Protein AF-A0A0A2X2H3-F1 (afdb_monomer_lite)

Structure (mmCIF, N/CA/C/O backbone):
data_AF-A0A0A2X2H3-F1
#
_entry.id   AF-A0A0A2X2H3-F1
#
loop_
_atom_site.group_PDB
_atom_site.id
_atom_site.type_symbol
_atom_site.label_atom_id
_atom_site.label_alt_id
_atom_site.label_comp_id
_atom_site.label_asym_id
_atom_site.label_entity_id
_atom_site.label_seq_id
_atom_site.pdbx_PDB_ins_code
_atom_site.Cartn_x
_atom_site.Cartn_y
_atom_site.Cartn_z
_atom_site.occupancy
_atom_site.B_iso_or_equiv
_atom_site.auth_seq_id
_atom_site.auth_comp_id
_atom_site.auth_asym_id
_atom_site.auth_atom_id
_atom_site.pdbx_PDB_model_num
ATOM 1 N N . MET A 1 1 ? 6.333 -12.193 -27.721 1.00 47.94 1 MET A N 1
ATOM 2 C CA . MET A 1 1 ? 5.288 -11.454 -26.976 1.00 47.94 1 MET A CA 1
ATOM 3 C C . MET A 1 1 ? 5.685 -9.987 -26.945 1.00 47.94 1 MET A C 1
ATOM 5 O O . MET A 1 1 ? 6.868 -9.720 -26.791 1.00 47.94 1 MET A O 1
ATOM 9 N N . SER A 1 2 ? 4.755 -9.058 -27.172 1.00 64.12 2 SER A N 1
ATOM 10 C CA . SER A 1 2 ? 5.047 -7.618 -27.161 1.00 64.12 2 SER A CA 1
ATOM 11 C C . SER A 1 2 ? 5.377 -7.135 -25.747 1.00 64.12 2 SER A C 1
ATOM 13 O O . SER A 1 2 ? 4.652 -7.460 -24.809 1.00 64.12 2 SER A O 1
ATOM 15 N N . GLU A 1 3 ? 6.429 -6.333 -25.596 1.00 86.38 3 GLU A N 1
ATOM 16 C 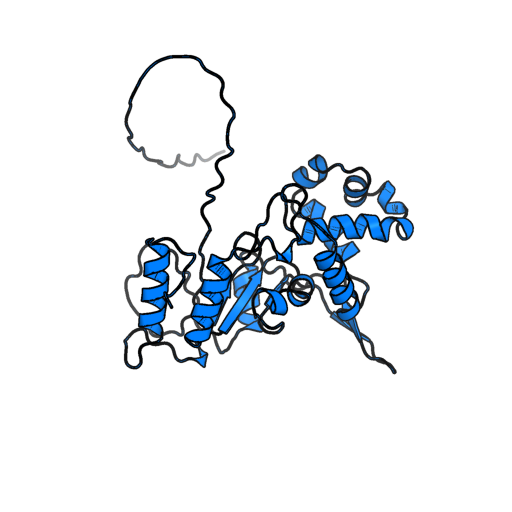CA . GLU A 1 3 ? 6.741 -5.648 -24.337 1.00 86.38 3 GLU A CA 1
ATOM 17 C C . GLU A 1 3 ? 5.593 -4.693 -23.964 1.00 86.38 3 GLU A C 1
ATOM 19 O O . GLU A 1 3 ? 5.178 -3.879 -24.799 1.00 86.38 3 GLU A O 1
ATOM 24 N N . LEU A 1 4 ? 5.103 -4.776 -22.719 1.00 94.25 4 LEU A N 1
ATOM 25 C CA . LEU A 1 4 ? 4.058 -3.900 -22.165 1.00 94.25 4 LEU A CA 1
ATOM 26 C C . LEU A 1 4 ? 2.739 -3.918 -22.981 1.00 94.25 4 LEU A C 1
ATOM 28 O O . LEU A 1 4 ? 2.384 -2.900 -23.583 1.00 94.25 4 LEU A O 1
ATOM 32 N N . PRO A 1 5 ? 2.025 -5.060 -23.056 1.00 95.88 5 PRO A N 1
ATOM 33 C CA . PRO A 1 5 ? 0.889 -5.250 -23.966 1.00 95.88 5 PRO A CA 1
ATOM 34 C C . PRO A 1 5 ? -0.343 -4.385 -23.656 1.00 95.88 5 PRO A C 1
ATOM 36 O O . PRO A 1 5 ? -1.045 -3.995 -24.585 1.00 95.88 5 PRO A O 1
ATOM 39 N N . SER A 1 6 ? -0.599 -4.043 -22.391 1.00 96.94 6 SER A N 1
ATOM 40 C CA . SER A 1 6 ? -1.727 -3.185 -21.995 1.00 96.94 6 SER A CA 1
ATOM 41 C C . SER A 1 6 ? -1.393 -1.691 -22.046 1.00 96.94 6 SER A C 1
ATOM 43 O O . SER A 1 6 ? -2.217 -0.852 -21.676 1.00 96.94 6 SER A O 1
ATOM 45 N N . TRP A 1 7 ? -0.187 -1.326 -22.489 1.00 96.56 7 TRP A N 1
ATOM 46 C CA . TRP A 1 7 ? 0.214 0.065 -22.655 1.00 96.56 7 TRP A CA 1
ATOM 47 C C . TRP A 1 7 ? -0.070 0.542 -24.076 1.00 96.56 7 TRP A C 1
ATOM 49 O O . TRP A 1 7 ? 0.460 -0.002 -25.045 1.00 96.56 7 TRP A O 1
ATOM 59 N N . SER A 1 8 ? -0.822 1.635 -24.204 1.00 95.00 8 SER A N 1
ATOM 60 C CA . SER A 1 8 ? -0.969 2.336 -25.482 1.00 95.00 8 SER A CA 1
ATOM 61 C C . SER A 1 8 ? 0.391 2.778 -26.028 1.00 95.00 8 SER A C 1
ATOM 63 O O . SER A 1 8 ? 1.302 3.116 -25.258 1.00 95.00 8 SER A O 1
ATOM 65 N N . ASP A 1 9 ? 0.509 2.868 -27.357 1.00 94.31 9 ASP A N 1
ATOM 66 C CA . ASP A 1 9 ? 1.695 3.429 -28.005 1.00 94.31 9 ASP A CA 1
ATOM 67 C C . ASP A 1 9 ? 1.822 4.935 -27.721 1.00 94.31 9 ASP A C 1
ATOM 69 O O . ASP A 1 9 ? 1.331 5.809 -28.434 1.00 94.31 9 ASP A O 1
ATOM 73 N N . SER A 1 10 ? 2.472 5.235 -26.605 1.00 95.06 10 SER A N 1
ATOM 74 C CA . SER A 1 10 ? 2.529 6.551 -25.987 1.00 95.06 10 SER A CA 1
ATOM 75 C C . SER A 1 10 ? 3.971 6.954 -25.710 1.00 95.06 10 SER A C 1
ATOM 77 O O . SER A 1 10 ? 4.877 6.120 -25.636 1.00 95.06 10 SER A O 1
ATOM 79 N N . ALA A 1 11 ? 4.187 8.254 -25.500 1.00 96.00 11 ALA A N 1
ATOM 80 C CA . ALA A 1 11 ? 5.495 8.769 -25.104 1.00 96.00 11 ALA A CA 1
ATOM 81 C C . ALA A 1 11 ? 6.011 8.108 -23.811 1.00 96.00 11 ALA A C 1
ATOM 83 O O . ALA A 1 11 ? 7.202 7.833 -23.709 1.00 96.00 11 ALA A O 1
ATOM 84 N N . ALA A 1 12 ? 5.119 7.796 -22.863 1.00 94.81 12 ALA A N 1
ATOM 85 C CA . ALA A 1 12 ? 5.471 7.111 -21.621 1.00 94.81 12 ALA A CA 1
ATOM 86 C C . ALA A 1 12 ? 5.976 5.682 -21.876 1.00 94.81 12 ALA A C 1
ATOM 88 O O . ALA A 1 12 ? 7.063 5.334 -21.420 1.00 94.81 12 ALA A O 1
ATOM 89 N N . ARG A 1 13 ? 5.236 4.883 -22.661 1.00 95.25 13 ARG A N 1
ATOM 90 C CA . ARG A 1 13 ? 5.643 3.512 -23.015 1.00 95.25 13 ARG A CA 1
ATOM 91 C C . ARG A 1 13 ? 7.014 3.498 -23.695 1.00 95.25 13 ARG A C 1
ATOM 93 O O . ARG A 1 13 ? 7.885 2.733 -23.295 1.00 95.25 13 ARG A O 1
ATOM 100 N N . ARG A 1 14 ? 7.226 4.374 -24.685 1.00 95.88 14 ARG A N 1
ATOM 101 C CA . ARG A 1 14 ? 8.513 4.482 -25.393 1.00 95.88 14 ARG A CA 1
ATOM 102 C C . ARG A 1 14 ? 9.647 4.893 -24.457 1.00 95.88 14 ARG A C 1
ATOM 104 O O . ARG A 1 14 ? 10.689 4.253 -24.467 1.00 95.88 14 ARG A O 1
ATOM 111 N N . ALA A 1 15 ? 9.420 5.884 -23.593 1.00 96.50 15 ALA A N 1
ATOM 112 C CA . ALA A 1 15 ? 10.417 6.322 -22.621 1.00 96.50 15 ALA A CA 1
ATOM 113 C C . ALA A 1 15 ? 10.824 5.207 -21.644 1.00 96.50 15 ALA A C 1
ATOM 115 O O . ALA A 1 15 ? 12.002 5.097 -21.320 1.00 96.50 15 ALA A O 1
ATOM 116 N N . ILE A 1 16 ? 9.877 4.372 -21.203 1.00 96.56 16 ILE A N 1
ATOM 117 C CA . ILE A 1 16 ? 10.152 3.214 -20.341 1.00 96.56 16 ILE A CA 1
ATOM 118 C C . ILE A 1 16 ? 11.045 2.202 -21.064 1.00 96.56 16 ILE A C 1
ATOM 120 O O . ILE A 1 16 ? 12.091 1.828 -20.535 1.00 96.56 16 ILE A O 1
ATOM 124 N N . VAL A 1 17 ? 10.654 1.779 -22.269 1.00 96.12 17 VAL A N 1
ATOM 125 C CA . VAL A 1 17 ? 11.408 0.786 -23.053 1.00 96.12 17 VAL A CA 1
ATOM 126 C C . VAL A 1 17 ? 12.805 1.311 -23.390 1.00 96.12 17 VAL A C 1
ATOM 128 O O . VAL A 1 17 ? 13.801 0.619 -23.188 1.00 96.12 17 VAL A O 1
ATOM 131 N N . ASP A 1 18 ? 12.904 2.570 -23.823 1.00 96.38 18 ASP A N 1
ATOM 132 C CA . ASP A 1 18 ? 14.184 3.217 -24.109 1.00 96.38 18 ASP A CA 1
ATOM 133 C C . ASP A 1 18 ? 15.072 3.315 -22.872 1.00 96.38 18 ASP A C 1
ATOM 135 O O . ASP A 1 18 ? 16.277 3.071 -22.956 1.00 96.38 18 ASP A O 1
ATOM 139 N N . PHE A 1 19 ? 14.489 3.671 -21.727 1.00 96.44 19 PHE A N 1
ATOM 140 C CA . PHE A 1 19 ? 15.205 3.751 -20.465 1.00 96.44 19 PHE A CA 1
ATOM 141 C C . PHE A 1 19 ? 15.795 2.394 -20.085 1.00 96.44 19 PHE A C 1
ATOM 143 O O . PHE A 1 19 ? 17.005 2.314 -19.881 1.00 96.44 19 PHE A O 1
ATOM 150 N N . VAL A 1 20 ? 14.967 1.345 -20.062 1.00 96.44 20 VAL A N 1
ATOM 151 C CA . VAL A 1 20 ? 15.399 -0.017 -19.728 1.00 96.44 20 VAL A CA 1
ATOM 152 C C . VAL A 1 20 ? 16.486 -0.479 -20.690 1.00 96.44 20 VAL A C 1
ATOM 154 O O . VAL A 1 20 ? 17.542 -0.905 -20.242 1.00 96.44 20 VAL A O 1
ATOM 157 N N . ARG A 1 21 ? 16.301 -0.303 -22.002 1.00 96.38 21 ARG A N 1
ATOM 158 C CA . ARG A 1 21 ? 17.323 -0.650 -22.998 1.00 96.38 21 ARG A CA 1
ATOM 159 C C . ARG A 1 21 ? 18.665 0.034 -22.717 1.00 96.38 21 ARG A C 1
ATOM 161 O O . ARG A 1 21 ? 19.703 -0.624 -22.741 1.00 96.38 21 ARG A O 1
ATOM 168 N N . ARG A 1 22 ? 18.678 1.349 -22.462 1.00 96.94 22 ARG A N 1
ATOM 169 C CA . ARG A 1 22 ? 19.928 2.101 -22.229 1.00 96.94 22 ARG A CA 1
ATOM 170 C C . ARG A 1 22 ? 20.659 1.661 -20.963 1.00 96.94 22 ARG A C 1
ATOM 172 O O . ARG A 1 22 ? 21.885 1.608 -20.969 1.00 96.94 22 ARG A O 1
ATOM 179 N N . THR A 1 23 ? 19.932 1.357 -19.894 1.00 96.94 23 THR A N 1
ATOM 180 C CA . THR A 1 23 ? 20.528 0.992 -18.601 1.00 96.94 23 THR A CA 1
ATOM 181 C C . THR A 1 23 ? 20.910 -0.477 -18.498 1.00 96.94 23 THR A C 1
ATOM 183 O O . THR A 1 23 ? 21.708 -0.837 -17.632 1.00 96.94 23 THR A O 1
ATOM 186 N N . THR A 1 24 ? 20.381 -1.336 -19.368 1.00 95.19 24 THR A N 1
ATOM 187 C CA . THR A 1 24 ? 20.691 -2.769 -19.358 1.00 95.19 24 THR A CA 1
ATOM 188 C C . THR A 1 24 ? 21.686 -3.191 -20.432 1.00 95.19 24 THR A C 1
ATOM 190 O O . THR A 1 24 ? 22.265 -4.265 -20.285 1.00 95.19 24 THR A O 1
ATOM 193 N N . THR A 1 25 ? 21.950 -2.356 -21.448 1.00 95.88 25 THR A N 1
ATOM 194 C CA . THR A 1 25 ? 22.935 -2.629 -22.513 1.00 95.88 25 THR A CA 1
ATOM 195 C C . THR A 1 25 ? 24.376 -2.539 -21.983 1.00 95.88 25 THR A C 1
ATOM 197 O O . THR A 1 25 ? 24.828 -1.433 -21.665 1.00 95.88 25 THR A O 1
ATOM 200 N N . PRO A 1 26 ? 25.128 -3.657 -21.892 1.00 94.56 26 PRO A N 1
ATOM 201 C CA . PRO A 1 26 ? 26.501 -3.651 -21.384 1.00 94.56 26 PRO A CA 1
ATOM 202 C C . PRO A 1 26 ? 27.431 -2.759 -22.212 1.00 94.56 26 PRO A C 1
ATOM 204 O O . PRO A 1 26 ? 27.310 -2.681 -23.431 1.00 94.56 26 PRO A O 1
ATOM 207 N N . GLY A 1 27 ? 28.369 -2.080 -21.545 1.00 92.50 27 GLY A N 1
ATOM 208 C CA . GLY A 1 27 ? 29.333 -1.182 -22.196 1.00 92.50 27 GLY A CA 1
ATOM 209 C C . GLY A 1 27 ? 28.766 0.176 -22.635 1.00 92.50 27 GLY A C 1
ATOM 210 O O . GLY A 1 27 ? 29.527 1.030 -23.083 1.00 92.50 27 GLY A O 1
ATOM 211 N N . GLY A 1 28 ? 27.456 0.406 -22.487 1.00 92.94 28 GLY A N 1
ATOM 212 C CA . GLY A 1 28 ? 26.830 1.698 -22.764 1.00 92.94 28 GLY A CA 1
ATOM 213 C C . GLY A 1 28 ? 27.110 2.753 -21.680 1.00 92.94 28 GLY A C 1
ATOM 214 O O . GLY A 1 28 ? 27.319 2.407 -20.516 1.00 92.94 28 GLY A O 1
ATOM 215 N N . PRO A 1 29 ? 27.043 4.056 -22.015 1.00 93.62 29 PRO A N 1
ATOM 216 C CA . PRO A 1 29 ? 27.322 5.150 -21.071 1.00 93.62 29 PRO A CA 1
ATOM 217 C C . PRO A 1 29 ? 26.295 5.272 -19.928 1.00 93.62 29 PRO A C 1
ATOM 219 O O . PRO A 1 29 ? 26.568 5.903 -18.906 1.00 93.62 29 PRO A O 1
ATOM 222 N N . ASP A 1 30 ? 25.111 4.681 -20.098 1.00 93.56 30 ASP A N 1
ATOM 223 C CA . ASP A 1 30 ? 24.038 4.654 -19.101 1.00 93.56 30 ASP A CA 1
ATOM 224 C C . ASP A 1 30 ? 23.886 3.294 -18.413 1.00 93.56 30 ASP A C 1
ATOM 226 O O . ASP A 1 30 ? 22.971 3.136 -17.605 1.00 93.56 30 ASP A O 1
ATOM 230 N N . PHE A 1 31 ? 24.757 2.323 -18.713 1.00 93.81 31 PHE A N 1
ATOM 231 C CA . PHE A 1 31 ? 24.677 0.984 -18.140 1.00 93.81 31 PHE A CA 1
ATOM 232 C C . PHE A 1 31 ? 24.682 1.032 -16.607 1.00 93.81 31 PHE A C 1
ATOM 234 O O . PHE A 1 31 ? 25.516 1.691 -15.986 1.00 93.81 31 PHE A O 1
ATOM 241 N N . VAL A 1 32 ? 23.755 0.292 -16.003 1.00 92.12 32 VAL A N 1
ATOM 242 C CA . VAL A 1 32 ? 23.638 0.104 -14.556 1.00 92.12 32 VAL A CA 1
ATOM 243 C C . VAL A 1 32 ? 23.864 -1.374 -14.268 1.00 92.12 32 VAL A C 1
ATOM 245 O O . VAL A 1 32 ? 23.230 -2.233 -14.890 1.00 92.12 32 VAL A O 1
ATOM 248 N N . ALA A 1 33 ? 24.761 -1.697 -13.335 1.00 92.56 33 ALA A N 1
ATOM 249 C CA . ALA A 1 33 ? 24.993 -3.084 -12.940 1.00 92.56 33 ALA A CA 1
ATOM 250 C C . ALA A 1 33 ? 23.713 -3.682 -12.324 1.00 92.56 33 ALA A C 1
ATOM 252 O O . ALA A 1 33 ? 23.006 -2.959 -11.625 1.00 92.56 33 ALA A O 1
ATOM 253 N N . PRO A 1 34 ? 23.398 -4.979 -12.524 1.00 92.06 34 PRO A N 1
ATOM 254 C CA . PRO A 1 34 ? 22.160 -5.581 -12.014 1.00 92.06 34 PRO A CA 1
ATOM 255 C C . PRO A 1 34 ? 21.874 -5.304 -10.530 1.00 92.06 34 PRO A C 1
ATOM 257 O O . PRO A 1 34 ? 20.756 -4.949 -10.180 1.00 92.06 34 PRO A O 1
ATOM 260 N N . ALA A 1 35 ? 22.898 -5.353 -9.670 1.00 90.00 35 ALA A N 1
ATOM 261 C CA . ALA A 1 35 ? 22.764 -5.080 -8.235 1.00 90.00 35 ALA A CA 1
ATOM 262 C C . ALA A 1 35 ? 22.331 -3.636 -7.894 1.00 90.00 35 ALA A C 1
ATOM 264 O O . ALA A 1 35 ? 21.877 -3.376 -6.785 1.00 90.00 35 ALA A O 1
ATOM 265 N N . GLU A 1 36 ? 22.469 -2.694 -8.830 1.00 89.50 36 GLU A N 1
ATOM 266 C CA . GLU A 1 36 ? 22.112 -1.280 -8.662 1.00 89.50 36 GLU A CA 1
ATOM 267 C C . GLU A 1 36 ? 20.782 -0.924 -9.352 1.00 89.50 36 GLU A C 1
ATOM 269 O O . GLU A 1 36 ? 20.309 0.209 -9.257 1.00 89.50 36 GLU A O 1
ATOM 274 N N . ARG A 1 37 ? 20.149 -1.875 -10.051 1.00 93.69 37 ARG A N 1
ATOM 275 C CA . ARG A 1 37 ? 18.892 -1.660 -10.780 1.00 93.69 37 ARG A CA 1
ATOM 276 C C . ARG A 1 37 ? 17.703 -1.720 -9.825 1.00 93.69 37 ARG A C 1
ATOM 278 O O . ARG A 1 37 ? 16.983 -2.708 -9.765 1.00 93.69 37 ARG A O 1
ATOM 285 N N . ILE A 1 38 ? 17.482 -0.652 -9.071 1.00 93.69 38 ILE A N 1
ATOM 286 C CA . ILE A 1 38 ? 16.341 -0.536 -8.154 1.00 93.69 38 ILE A CA 1
ATOM 287 C C . ILE A 1 38 ? 15.277 0.368 -8.781 1.00 93.69 38 ILE A C 1
ATOM 289 O O . ILE A 1 38 ? 15.558 1.517 -9.130 1.00 93.69 38 ILE A O 1
ATOM 293 N N . ALA A 1 39 ? 14.055 -0.151 -8.906 1.00 95.31 39 ALA A N 1
ATOM 294 C CA . ALA A 1 39 ? 12.871 0.599 -9.310 1.00 95.31 39 ALA A CA 1
ATOM 295 C C . ALA A 1 39 ? 11.877 0.655 -8.145 1.00 95.31 39 ALA A C 1
ATOM 297 O O . ALA A 1 39 ? 11.457 -0.385 -7.642 1.00 95.31 39 ALA A O 1
ATOM 298 N N . VAL A 1 40 ? 11.500 1.865 -7.730 1.00 95.44 40 VAL A N 1
ATOM 299 C CA . VAL A 1 40 ? 10.543 2.094 -6.636 1.00 95.44 40 VAL A CA 1
ATOM 300 C C . VAL A 1 40 ? 9.189 2.546 -7.180 1.00 95.44 40 VAL A C 1
ATOM 302 O O . VAL A 1 40 ? 9.133 3.361 -8.105 1.00 95.44 40 VAL A O 1
ATOM 305 N N . PHE A 1 41 ? 8.113 2.047 -6.577 1.00 97.50 41 PHE A N 1
ATOM 306 C CA . PHE A 1 41 ? 6.726 2.348 -6.920 1.00 97.50 41 PHE A CA 1
ATOM 307 C C . PHE A 1 41 ? 5.962 2.797 -5.680 1.00 97.50 41 PHE A C 1
ATOM 309 O O . PHE A 1 41 ? 6.069 2.176 -4.629 1.00 97.50 41 PHE A O 1
ATOM 316 N N . ASP A 1 42 ? 5.156 3.845 -5.810 1.00 97.56 42 ASP A N 1
ATOM 317 C CA . ASP A 1 42 ? 4.074 4.060 -4.847 1.00 97.56 42 ASP A CA 1
ATOM 318 C C . ASP A 1 42 ? 2.992 2.985 -5.021 1.00 97.56 42 ASP A C 1
ATOM 320 O O . ASP A 1 42 ? 2.954 2.345 -6.068 1.00 97.56 42 ASP A O 1
ATOM 324 N N . ASN A 1 43 ? 2.104 2.795 -4.044 1.00 97.25 43 ASN A N 1
ATOM 325 C CA . ASN A 1 43 ? 0.992 1.845 -4.155 1.00 97.25 43 ASN A CA 1
ATOM 326 C C . ASN A 1 43 ? -0.328 2.546 -4.512 1.00 97.25 43 ASN A C 1
ATOM 328 O O . ASN A 1 43 ? -0.848 2.370 -5.618 1.00 97.25 43 ASN A O 1
ATOM 332 N N . ASP A 1 44 ? -0.858 3.355 -3.599 1.00 95.06 44 ASP A N 1
ATOM 333 C CA . ASP A 1 44 ? -2.111 4.087 -3.784 1.00 95.06 44 ASP A CA 1
ATOM 334 C C . ASP A 1 44 ? -2.028 5.059 -4.972 1.00 95.06 44 ASP A C 1
ATOM 336 O O . ASP A 1 44 ? -1.021 5.738 -5.183 1.00 95.06 44 ASP A O 1
ATOM 340 N N . GLY A 1 45 ? -3.033 5.008 -5.852 1.00 94.81 45 GLY A N 1
ATOM 341 C CA . GLY A 1 45 ? -3.094 5.817 -7.074 1.00 94.81 45 GLY A CA 1
ATOM 342 C C . GLY A 1 45 ? -2.058 5.459 -8.151 1.00 94.81 45 GLY A C 1
ATOM 343 O O . GLY A 1 45 ? -2.096 6.030 -9.243 1.00 94.81 45 GLY A O 1
ATOM 344 N N . THR A 1 46 ? -1.156 4.506 -7.882 1.00 96.69 46 THR A N 1
ATOM 345 C CA . THR A 1 46 ? -0.034 4.141 -8.765 1.00 96.69 46 THR A CA 1
ATOM 346 C C . THR A 1 46 ? -0.053 2.679 -9.193 1.00 96.69 46 THR A C 1
ATOM 348 O O . THR A 1 46 ? 0.093 2.420 -10.381 1.00 96.69 46 THR A O 1
ATOM 351 N N . LEU A 1 47 ? -0.242 1.723 -8.280 1.00 97.44 47 LEU A N 1
ATOM 352 C CA . LEU A 1 47 ? -0.373 0.289 -8.590 1.00 97.44 47 LEU A CA 1
ATOM 353 C C . LEU A 1 47 ? -1.827 -0.187 -8.513 1.00 97.44 47 LEU A C 1
ATOM 355 O O . LEU A 1 47 ? -2.217 -1.096 -9.248 1.00 97.44 47 LEU A O 1
ATOM 359 N N . TRP A 1 48 ? -2.638 0.468 -7.683 1.00 97.12 48 TRP A N 1
ATOM 360 C CA . TRP A 1 48 ? -4.081 0.261 -7.602 1.00 97.12 48 TRP A CA 1
ATOM 361 C C . TRP A 1 48 ? -4.846 1.579 -7.464 1.00 97.12 48 TRP A C 1
ATOM 363 O O . TRP A 1 48 ? -4.259 2.651 -7.299 1.00 97.12 48 TRP A O 1
ATOM 373 N N . SER A 1 49 ? -6.173 1.508 -7.551 1.00 95.94 49 SER A N 1
ATOM 374 C CA . SER A 1 49 ? -7.035 2.662 -7.296 1.00 95.94 49 SER A CA 1
ATOM 375 C C . SER A 1 49 ? -6.977 3.103 -5.827 1.00 95.94 49 SER A C 1
ATOM 377 O O . SER A 1 49 ? -6.800 2.293 -4.931 1.00 95.94 49 SER A O 1
ATOM 379 N N . GLU A 1 50 ? -7.167 4.397 -5.595 1.00 90.81 50 GLU A N 1
ATOM 380 C CA . GLU A 1 50 ? -7.254 5.029 -4.267 1.00 90.81 50 GLU A CA 1
ATOM 381 C C . GLU A 1 50 ? -8.608 5.721 -4.042 1.00 90.81 50 GLU A C 1
ATOM 383 O O . GLU A 1 50 ? -8.786 6.498 -3.108 1.00 90.81 50 GLU A O 1
ATOM 388 N N . GLN A 1 51 ? -9.556 5.500 -4.953 1.00 92.19 51 GLN A N 1
ATOM 389 C CA . GLN A 1 51 ? -10.876 6.115 -4.913 1.00 92.19 51 GLN A CA 1
ATOM 390 C C . GLN A 1 51 ? -11.894 5.121 -4.347 1.00 92.19 51 GLN A C 1
ATOM 392 O O . GLN A 1 51 ? -11.749 3.928 -4.588 1.00 92.19 51 GLN A O 1
ATOM 397 N N . PRO A 1 52 ? -12.931 5.580 -3.622 1.00 87.56 52 PRO A N 1
ATOM 398 C CA . PRO A 1 52 ? -13.173 6.974 -3.224 1.00 87.56 52 PRO A CA 1
ATOM 399 C C . PRO A 1 52 ? -12.282 7.447 -2.058 1.00 87.56 52 PRO A C 1
ATOM 401 O O . PRO A 1 52 ? -12.331 8.613 -1.681 1.00 87.56 52 PRO A O 1
ATOM 404 N N . MET A 1 53 ? -11.516 6.535 -1.458 1.00 88.88 53 MET A N 1
ATOM 405 C CA . MET A 1 53 ? -10.599 6.765 -0.345 1.00 88.88 53 MET A CA 1
ATOM 406 C C . MET A 1 53 ? -9.530 5.665 -0.371 1.00 88.88 53 MET A C 1
ATOM 408 O O . MET A 1 53 ? -9.811 4.562 -0.852 1.00 88.88 53 MET A O 1
ATOM 412 N N . TYR A 1 54 ? -8.345 5.930 0.188 1.00 91.62 54 TYR A N 1
ATOM 413 C CA . TYR A 1 54 ? -7.305 4.917 0.376 1.00 91.62 54 TYR A CA 1
ATOM 414 C C . TYR A 1 54 ? -7.870 3.645 1.010 1.00 91.62 54 TYR A C 1
ATOM 416 O O . TYR A 1 54 ? -8.559 3.690 2.034 1.00 91.62 54 TYR A O 1
ATOM 424 N N . PHE A 1 55 ? -7.573 2.491 0.415 1.00 95.31 55 PHE A N 1
ATOM 425 C CA . PHE A 1 55 ? -8.196 1.234 0.831 1.00 95.31 55 PHE A CA 1
ATOM 426 C C . PHE A 1 55 ? -7.794 0.816 2.245 1.00 95.31 55 PHE A C 1
ATOM 428 O O . PHE A 1 55 ? -8.609 0.229 2.950 1.00 95.31 55 PHE A O 1
ATOM 435 N N . GLN A 1 56 ? -6.599 1.194 2.712 1.00 95.31 56 GLN A N 1
ATOM 436 C CA . GLN A 1 56 ? -6.219 0.990 4.111 1.00 95.31 56 GLN A CA 1
ATOM 437 C C . GLN A 1 56 ? -7.096 1.798 5.080 1.00 95.31 56 GLN A C 1
ATOM 439 O O . GLN A 1 56 ? -7.395 1.327 6.176 1.00 95.31 56 GLN A O 1
ATOM 444 N N . PHE A 1 57 ? -7.549 2.995 4.702 1.00 93.19 57 PHE A N 1
ATOM 445 C CA . PHE A 1 57 ? -8.495 3.731 5.536 1.00 93.19 57 PHE A CA 1
ATOM 446 C C . PHE A 1 57 ? -9.849 3.036 5.559 1.00 93.19 57 PHE A C 1
ATOM 448 O O . PHE A 1 57 ? -10.393 2.862 6.640 1.00 93.19 57 PHE A O 1
ATOM 455 N N . LEU A 1 58 ? -10.348 2.540 4.423 1.00 94.56 58 LEU A N 1
ATOM 456 C CA . LEU A 1 58 ? -11.574 1.730 4.400 1.00 94.56 58 LEU A CA 1
ATOM 457 C C . LEU A 1 58 ? -11.448 0.481 5.290 1.00 94.56 58 LEU A C 1
ATOM 459 O O . LEU A 1 58 ? -12.354 0.206 6.074 1.00 94.56 58 LEU A O 1
ATOM 463 N N . PHE A 1 59 ? -10.300 -0.202 5.247 1.00 96.88 59 PHE A N 1
ATOM 464 C CA . PHE A 1 59 ? -9.963 -1.273 6.187 1.00 96.88 59 PHE A CA 1
ATOM 465 C C . PHE A 1 59 ? -10.049 -0.796 7.640 1.00 96.88 59 PHE A C 1
ATOM 467 O O . PHE A 1 59 ? -10.719 -1.424 8.454 1.00 96.88 59 PHE A O 1
ATOM 474 N N . ALA A 1 60 ? -9.433 0.340 7.970 1.00 96.25 60 ALA A N 1
ATOM 475 C CA . ALA A 1 60 ? -9.466 0.893 9.318 1.00 96.25 60 ALA A CA 1
ATOM 476 C C . ALA A 1 60 ? -10.901 1.222 9.777 1.00 96.25 60 ALA A C 1
ATOM 478 O O . ALA A 1 60 ? -11.250 0.953 10.924 1.00 96.25 60 ALA A O 1
ATOM 479 N N . LEU A 1 61 ? -11.763 1.730 8.888 1.00 95.81 61 LEU A N 1
ATOM 480 C CA . LEU A 1 61 ? -13.176 1.975 9.196 1.00 95.81 61 LEU A CA 1
ATOM 481 C C . LEU A 1 61 ? -13.925 0.673 9.520 1.00 95.81 61 LEU A C 1
ATOM 483 O O . LEU A 1 61 ? -14.684 0.619 10.488 1.00 95.81 61 LEU A O 1
ATOM 487 N N . ASP A 1 62 ? -13.695 -0.391 8.750 1.00 96.81 62 ASP A N 1
ATOM 488 C CA . ASP A 1 62 ? -14.284 -1.704 9.030 1.00 96.81 62 ASP A CA 1
ATOM 489 C C . ASP A 1 62 ? -13.744 -2.299 10.338 1.00 96.81 62 ASP A C 1
ATOM 491 O O . ASP A 1 62 ? -14.498 -2.902 11.105 1.00 96.81 62 ASP A O 1
ATOM 495 N N . ARG A 1 63 ? -12.466 -2.060 10.656 1.00 97.44 63 ARG A N 1
ATOM 496 C CA . ARG A 1 63 ? -11.879 -2.433 11.950 1.00 97.44 63 ARG A CA 1
ATOM 497 C C . ARG A 1 63 ? -12.521 -1.693 13.116 1.00 97.44 63 ARG A C 1
ATOM 499 O O . ARG A 1 63 ? -12.773 -2.333 14.133 1.00 97.44 63 ARG A O 1
ATOM 506 N N . VAL A 1 64 ? -12.839 -0.402 12.978 1.00 97.56 64 VAL A N 1
ATOM 507 C CA . VAL A 1 64 ? -13.575 0.339 14.019 1.00 97.56 64 VAL A CA 1
ATOM 508 C C . VAL A 1 64 ? -14.910 -0.341 14.313 1.00 97.56 64 VAL A C 1
ATOM 510 O O . VAL A 1 64 ? -15.228 -0.589 15.471 1.00 97.56 64 VAL A O 1
ATOM 513 N N . ARG A 1 65 ? -15.664 -0.717 13.274 1.00 97.06 65 ARG A N 1
ATOM 514 C CA . ARG A 1 65 ? -16.949 -1.417 13.435 1.00 97.06 65 ARG A CA 1
ATOM 515 C C . ARG A 1 65 ? -16.782 -2.777 14.110 1.00 97.06 65 ARG A C 1
ATOM 517 O O . ARG A 1 65 ? -17.544 -3.100 15.013 1.00 97.06 65 ARG A O 1
ATOM 524 N N . ALA A 1 66 ? -15.775 -3.550 13.703 1.00 96.44 66 ALA A N 1
ATOM 525 C CA . ALA A 1 66 ? -15.501 -4.869 14.271 1.00 96.44 66 ALA A CA 1
ATOM 526 C C . ALA A 1 66 ? -15.070 -4.811 15.748 1.00 96.44 66 ALA A C 1
ATOM 528 O O . ALA A 1 66 ? -15.374 -5.719 16.515 1.00 96.44 66 ALA A O 1
ATOM 529 N N . LEU A 1 67 ? -14.367 -3.749 16.147 1.00 96.06 67 LEU A N 1
ATOM 530 C CA . LEU A 1 67 ? -13.840 -3.569 17.501 1.00 96.06 67 LEU A CA 1
ATOM 531 C C . LEU A 1 67 ? -14.770 -2.759 18.421 1.00 96.06 67 LEU A C 1
ATOM 533 O O . LEU A 1 67 ? -14.511 -2.689 19.621 1.00 96.06 67 LEU A O 1
ATOM 537 N N . ALA A 1 68 ? -15.861 -2.190 17.901 1.00 96.38 68 ALA A N 1
ATOM 538 C CA . ALA A 1 68 ? -16.764 -1.317 18.654 1.00 96.38 68 ALA A CA 1
ATOM 539 C C . ALA A 1 68 ? -17.340 -1.975 19.920 1.00 96.38 68 ALA A C 1
ATOM 541 O O . ALA A 1 68 ? -17.471 -1.319 20.948 1.00 96.38 68 ALA A O 1
ATOM 542 N N . GLY A 1 69 ? -17.631 -3.281 19.879 1.00 96.31 69 GLY A N 1
ATOM 543 C CA . GLY A 1 69 ? -18.145 -4.013 21.045 1.00 96.31 69 GLY A CA 1
ATOM 544 C C . GLY A 1 69 ? -17.156 -4.085 22.215 1.00 96.31 69 GLY A C 1
ATOM 545 O O . GLY A 1 69 ? -17.579 -4.141 23.364 1.00 96.31 69 GLY A O 1
ATOM 546 N N . ALA A 1 70 ? -15.851 -4.041 21.930 1.00 95.75 70 ALA A N 1
ATOM 547 C CA . ALA A 1 70 ? -14.794 -4.019 22.940 1.00 95.75 70 ALA A CA 1
ATOM 548 C C . ALA A 1 70 ? -14.393 -2.592 23.367 1.00 95.75 70 ALA A C 1
ATOM 550 O O . ALA A 1 70 ? -13.635 -2.445 24.319 1.00 95.75 70 ALA A O 1
ATOM 551 N N . ASN A 1 71 ? -14.891 -1.561 22.675 1.00 96.38 71 ASN A N 1
ATOM 552 C CA . ASN A 1 71 ? -14.533 -0.153 22.879 1.00 96.38 71 ASN A CA 1
ATOM 553 C C . ASN A 1 71 ? -15.814 0.708 22.923 1.00 96.38 71 ASN A C 1
ATOM 555 O O . ASN A 1 71 ? -16.086 1.476 21.993 1.00 96.38 71 ASN A O 1
ATOM 559 N N . PRO A 1 72 ? -16.668 0.547 23.953 1.00 96.44 72 PRO A N 1
ATOM 560 C CA . PRO A 1 72 ? -17.975 1.205 24.012 1.00 96.44 72 PRO A CA 1
ATOM 561 C C . PRO A 1 72 ? -17.889 2.740 24.006 1.00 96.44 72 PRO A C 1
ATOM 563 O O . PRO A 1 72 ? -18.816 3.410 23.548 1.00 96.44 72 PRO A O 1
ATOM 566 N N . GLU A 1 73 ? -16.777 3.317 24.462 1.00 97.12 73 GLU A N 1
ATOM 567 C CA . GLU A 1 73 ? -16.520 4.757 24.439 1.00 97.12 73 GLU A CA 1
ATOM 568 C C . GLU A 1 73 ? -16.462 5.336 23.014 1.00 97.12 73 GLU A C 1
ATOM 570 O O . GLU A 1 73 ? -16.777 6.508 22.800 1.00 97.12 73 GLU A O 1
ATOM 575 N N . TRP A 1 74 ? -16.168 4.518 21.998 1.00 97.50 74 TRP A N 1
ATOM 576 C CA . TRP A 1 74 ? -16.140 4.957 20.599 1.00 97.50 74 TRP A CA 1
ATOM 577 C C . TRP A 1 74 ? -17.497 5.433 20.077 1.00 97.50 74 TRP A C 1
ATOM 579 O O . TRP A 1 74 ? -17.543 6.199 19.115 1.00 97.50 74 TRP A O 1
ATOM 589 N N . ALA A 1 75 ? -18.602 5.050 20.724 1.00 96.94 75 ALA A N 1
ATOM 590 C CA . ALA A 1 75 ? -19.938 5.532 20.379 1.00 96.94 75 ALA A CA 1
ATOM 591 C C . ALA A 1 75 ? -20.110 7.049 20.602 1.00 96.94 75 ALA A C 1
ATOM 593 O O . ALA A 1 75 ? -20.969 7.680 19.974 1.00 96.94 75 ALA A O 1
ATOM 594 N N . THR A 1 76 ? -19.301 7.646 21.483 1.00 97.12 76 THR A N 1
ATOM 595 C CA . THR A 1 76 ? -19.351 9.076 21.826 1.00 97.12 76 THR A CA 1
ATOM 596 C C . THR A 1 76 ? -18.059 9.821 21.491 1.00 97.12 76 THR A C 1
ATOM 598 O O . THR A 1 76 ? -18.083 11.045 21.365 1.00 97.12 76 THR A O 1
ATOM 601 N N . THR A 1 77 ? -16.944 9.117 21.280 1.00 96.69 77 THR A N 1
ATOM 602 C CA . THR A 1 77 ? -15.646 9.721 20.956 1.00 96.69 77 THR A CA 1
ATOM 603 C C . THR A 1 77 ? -15.411 9.854 19.448 1.00 96.69 77 THR A C 1
ATOM 605 O O . THR A 1 77 ? -15.273 8.877 18.715 1.00 96.69 77 THR A O 1
ATOM 608 N N . THR A 1 78 ? -15.275 11.090 18.974 1.00 95.19 78 THR A N 1
ATOM 609 C CA . THR A 1 78 ? -14.760 11.409 17.633 1.00 95.19 78 THR A CA 1
ATOM 610 C C . THR A 1 78 ? -13.252 11.125 17.554 1.00 95.19 78 THR A C 1
ATOM 612 O O . THR A 1 78 ? -12.539 11.474 18.494 1.00 95.19 78 THR A O 1
ATOM 615 N N . PRO A 1 79 ? -12.723 10.557 16.451 1.00 94.75 79 PRO A N 1
ATOM 616 C CA . PRO A 1 79 ? -13.374 10.306 15.154 1.00 94.75 79 PRO A CA 1
ATOM 617 C C . PRO A 1 79 ? -14.106 8.961 15.021 1.00 94.75 79 PRO A C 1
ATOM 619 O O . PRO A 1 79 ? -14.789 8.753 14.021 1.00 94.75 79 PRO A O 1
ATOM 622 N N . PHE A 1 80 ? -14.023 8.064 16.007 1.00 97.06 80 PHE A N 1
ATOM 623 C CA . PHE A 1 80 ? -14.655 6.738 15.949 1.00 97.06 80 PHE A CA 1
ATOM 624 C C . PHE A 1 80 ? -16.174 6.816 15.802 1.00 97.06 80 PHE A C 1
ATOM 626 O O . PHE A 1 80 ? -16.749 6.113 14.971 1.00 97.06 80 PHE A O 1
ATOM 633 N N . LYS A 1 81 ? -16.804 7.751 16.522 1.00 97.00 81 LYS A N 1
ATOM 634 C CA . LYS A 1 81 ? -18.237 8.030 16.421 1.00 97.00 81 LYS A CA 1
ATOM 635 C C . LYS A 1 81 ? -18.687 8.256 14.977 1.00 97.00 81 LYS A C 1
ATOM 637 O O . LYS A 1 81 ? -19.679 7.675 14.554 1.00 97.00 81 LYS A O 1
ATOM 642 N N . TRP A 1 82 ? -17.944 9.045 14.198 1.00 96.06 82 TRP A N 1
ATOM 643 C CA . TRP A 1 82 ? -18.290 9.310 12.798 1.00 96.06 82 TRP A CA 1
ATOM 644 C C . TRP A 1 82 ? -18.282 8.040 11.947 1.00 96.06 82 TRP A C 1
ATOM 646 O O . TRP A 1 82 ? -19.102 7.897 11.046 1.00 96.06 82 TRP A O 1
ATOM 656 N N . VAL A 1 83 ? -17.395 7.089 12.246 1.00 96.19 83 VAL A N 1
ATOM 657 C CA . VAL A 1 83 ? -17.356 5.796 11.551 1.00 96.19 83 VAL A CA 1
ATOM 658 C C . VAL A 1 83 ? -18.590 4.953 11.866 1.00 96.19 83 VAL A C 1
ATOM 660 O O . VAL A 1 83 ? -19.162 4.341 10.959 1.00 96.19 83 VAL A O 1
ATOM 663 N N . LEU A 1 84 ? -18.982 4.923 13.144 1.00 96.94 84 LEU A N 1
ATOM 664 C CA . LEU A 1 84 ? -20.116 4.144 13.642 1.00 96.94 84 LEU A CA 1
ATOM 665 C C . LEU A 1 84 ? -21.458 4.725 13.179 1.00 96.94 84 LEU A C 1
ATOM 667 O O . LEU A 1 84 ? -22.344 3.965 12.800 1.00 96.94 84 LEU A O 1
ATOM 671 N N . ASP A 1 85 ? -21.567 6.052 13.116 1.00 96.62 85 ASP A N 1
ATOM 672 C CA . ASP A 1 85 ? -22.749 6.758 12.605 1.00 96.62 85 ASP A CA 1
ATOM 673 C C . ASP A 1 85 ? -22.815 6.783 11.063 1.00 96.62 85 ASP A C 1
ATOM 675 O O . ASP A 1 85 ? -23.834 7.161 10.486 1.00 96.62 85 ASP A O 1
ATOM 679 N N . GLY A 1 86 ? -21.730 6.412 10.372 1.00 93.69 86 GLY A N 1
ATOM 680 C CA . GLY A 1 86 ? -21.636 6.491 8.912 1.00 93.69 86 GLY A CA 1
ATOM 681 C C . GLY A 1 86 ? -21.459 7.913 8.361 1.00 93.69 86 GLY A C 1
ATOM 682 O O . GLY A 1 86 ? -21.734 8.149 7.182 1.00 93.69 86 GLY A O 1
ATOM 683 N N . ASP A 1 87 ? -20.975 8.860 9.170 1.00 93.25 87 ASP A N 1
ATOM 684 C CA . ASP A 1 87 ? -20.721 10.250 8.775 1.00 93.25 87 ASP A CA 1
ATOM 685 C C . ASP A 1 87 ? -19.416 10.386 7.967 1.00 93.25 87 ASP A C 1
ATOM 687 O O . ASP A 1 87 ? -18.391 10.925 8.398 1.00 93.25 87 ASP A O 1
ATOM 691 N N . MET A 1 88 ? -19.467 9.888 6.731 1.00 88.19 88 MET A N 1
ATOM 692 C CA . MET A 1 88 ? -18.354 9.969 5.783 1.00 88.19 88 MET A CA 1
ATOM 693 C C . MET A 1 88 ? -18.010 11.412 5.398 1.00 88.19 88 MET A C 1
ATOM 695 O O . MET A 1 88 ? -16.887 11.676 4.967 1.00 88.19 88 MET A O 1
ATOM 699 N N . LYS A 1 89 ? -18.948 12.355 5.556 1.00 89.69 89 LYS A N 1
ATOM 700 C CA . LYS A 1 89 ? -18.715 13.770 5.261 1.00 89.69 89 LYS A CA 1
ATOM 701 C C . LYS A 1 89 ? -17.827 14.400 6.331 1.00 89.69 89 LYS A C 1
ATOM 703 O O . LYS A 1 89 ? -16.884 15.103 5.973 1.00 89.69 89 LYS A O 1
ATOM 708 N N . ALA A 1 90 ? -18.083 14.124 7.610 1.00 90.62 90 ALA A N 1
ATOM 709 C CA . ALA A 1 90 ? -17.222 14.567 8.704 1.00 90.62 90 ALA A CA 1
ATOM 710 C C . ALA A 1 90 ? -15.826 13.937 8.615 1.00 90.62 90 ALA A C 1
ATOM 712 O O . ALA A 1 90 ? -14.828 14.651 8.720 1.00 90.62 90 ALA A O 1
ATOM 713 N N . LEU A 1 91 ? -15.743 12.633 8.316 1.00 88.19 91 LEU A N 1
ATOM 714 C CA . LEU A 1 91 ? -14.461 11.955 8.091 1.00 88.19 91 LEU A CA 1
ATOM 715 C C . LEU A 1 91 ? -13.675 12.602 6.945 1.00 88.19 91 LEU A C 1
ATOM 717 O O . LEU A 1 91 ? -12.513 12.959 7.129 1.00 88.19 91 LEU A O 1
ATOM 721 N N . ALA A 1 92 ? -14.312 12.835 5.793 1.00 86.25 92 ALA A N 1
ATOM 722 C CA . ALA A 1 92 ? -13.665 13.494 4.660 1.00 86.25 92 ALA A CA 1
ATOM 723 C C . ALA A 1 92 ? -13.207 14.925 4.995 1.00 86.25 92 ALA A C 1
ATOM 725 O O . ALA A 1 92 ? -12.101 15.317 4.627 1.00 86.25 92 ALA A O 1
ATOM 726 N N . ALA A 1 93 ? -14.019 15.692 5.729 1.00 88.56 93 ALA A N 1
ATOM 727 C CA . ALA A 1 93 ? -13.680 17.053 6.145 1.00 88.56 93 ALA A CA 1
ATOM 728 C C . ALA A 1 93 ? -12.525 17.103 7.163 1.00 88.56 93 ALA A C 1
ATOM 730 O O . ALA A 1 93 ? -11.782 18.082 7.197 1.00 88.56 93 ALA A O 1
ATOM 731 N N . SER A 1 94 ? -12.358 16.057 7.978 1.00 85.44 94 SER A N 1
ATOM 732 C CA . SER A 1 94 ? -11.278 15.963 8.969 1.00 85.44 94 SER A CA 1
ATOM 733 C C . SER A 1 94 ? -9.898 15.688 8.358 1.00 85.44 94 SER A C 1
ATOM 735 O O . SER A 1 94 ? -8.872 15.951 8.994 1.00 85.44 94 SER A O 1
ATOM 737 N N . GLY A 1 95 ? -9.872 15.185 7.119 1.00 82.44 95 GLY A N 1
ATOM 738 C CA . GLY A 1 95 ? -8.657 14.816 6.405 1.00 82.44 95 GLY A CA 1
ATOM 739 C C . GLY A 1 95 ? -7.807 13.794 7.164 1.00 82.44 95 GLY A C 1
ATOM 740 O O . GLY A 1 95 ? -8.285 13.040 8.009 1.00 82.44 95 GLY A O 1
ATOM 741 N N . GLU A 1 96 ? -6.507 13.793 6.880 1.00 76.56 96 GLU A N 1
ATOM 742 C CA . GLU A 1 96 ? -5.548 12.857 7.476 1.00 76.56 96 GLU A CA 1
ATOM 743 C C . GLU A 1 96 ? -5.539 12.913 9.014 1.00 76.56 96 GLU A C 1
ATOM 745 O O . GLU A 1 96 ? -5.506 11.878 9.677 1.00 76.56 96 GLU A O 1
ATOM 750 N N . LYS A 1 97 ? -5.677 14.108 9.606 1.00 77.94 97 LYS A N 1
ATOM 751 C CA . LYS A 1 97 ? -5.670 14.288 11.067 1.00 77.94 97 LYS A CA 1
ATOM 752 C C . LYS A 1 97 ? -6.786 13.522 11.776 1.00 77.94 97 LYS A C 1
ATOM 754 O O . LYS A 1 97 ? -6.556 13.029 12.875 1.00 77.94 97 LYS A O 1
ATOM 759 N N . GLY A 1 98 ? -7.973 13.426 11.178 1.00 82.25 98 GLY A N 1
ATOM 760 C CA . GLY A 1 98 ? -9.073 12.647 11.753 1.00 82.25 98 GLY A CA 1
ATOM 761 C C . GLY A 1 98 ? -8.968 11.146 11.483 1.00 82.25 98 GLY A C 1
ATOM 762 O O . GLY A 1 98 ? -9.591 10.358 12.185 1.00 82.25 98 GLY A O 1
ATOM 763 N N . LEU A 1 99 ? -8.153 10.728 10.515 1.00 84.31 99 LEU A N 1
ATOM 764 C CA . LEU A 1 99 ? -7.960 9.317 10.173 1.00 84.31 99 LEU A CA 1
ATOM 765 C C . LEU A 1 99 ? -6.801 8.684 10.954 1.00 84.31 99 LEU A C 1
ATOM 767 O O . LEU A 1 99 ? -6.847 7.494 11.261 1.00 84.31 99 LEU A O 1
ATOM 771 N N . MET A 1 100 ? -5.802 9.473 11.357 1.00 83.88 100 MET A N 1
ATOM 772 C CA . MET A 1 100 ? -4.650 8.978 12.119 1.00 83.88 100 MET A CA 1
ATOM 773 C C . MET A 1 100 ? -5.021 8.291 13.448 1.00 83.88 100 MET A C 1
ATOM 775 O O . MET A 1 100 ? -4.523 7.188 13.679 1.00 83.88 100 MET A O 1
ATOM 779 N N . PRO A 1 101 ? -5.915 8.839 14.301 1.00 89.06 101 PRO A N 1
ATOM 780 C CA . PRO A 1 101 ? -6.349 8.145 15.517 1.00 89.06 101 PRO A CA 1
ATOM 781 C C . PRO A 1 101 ? -7.049 6.812 15.228 1.00 89.06 101 PRO A C 1
ATOM 783 O O . PRO A 1 101 ? -6.849 5.846 15.961 1.00 89.06 101 PRO A O 1
ATOM 786 N N . ILE A 1 102 ? -7.823 6.737 14.136 1.00 92.56 102 ILE A N 1
ATOM 787 C CA . ILE A 1 102 ? -8.492 5.502 13.706 1.00 92.56 102 ILE A CA 1
ATOM 788 C C . ILE A 1 102 ? -7.454 4.446 13.338 1.00 92.56 102 ILE A C 1
ATOM 790 O O . ILE A 1 102 ? -7.538 3.314 13.810 1.00 92.56 102 ILE A O 1
ATOM 794 N N . VAL A 1 103 ? -6.455 4.806 12.528 1.00 89.81 103 VAL A N 1
ATOM 795 C CA . VAL A 1 103 ? -5.381 3.880 12.146 1.00 89.81 103 VAL A CA 1
ATOM 796 C C . VAL A 1 103 ? -4.608 3.422 13.379 1.00 89.81 103 VAL A C 1
ATOM 798 O O . VAL A 1 103 ? -4.458 2.219 13.575 1.00 89.81 103 VAL A O 1
ATOM 801 N N . ALA A 1 104 ? -4.189 4.344 14.249 1.00 86.75 104 ALA A N 1
ATOM 802 C CA . ALA A 1 104 ? -3.438 4.012 15.458 1.00 86.75 104 ALA A CA 1
ATOM 803 C C . ALA A 1 104 ? -4.191 3.014 16.357 1.00 86.75 104 ALA A C 1
ATOM 805 O O . ALA A 1 104 ? -3.629 1.988 16.739 1.00 86.75 104 ALA A O 1
ATOM 806 N N . ALA A 1 105 ? -5.474 3.264 16.628 1.00 91.38 105 ALA A N 1
ATOM 807 C CA . ALA A 1 105 ? -6.286 2.413 17.497 1.00 91.38 105 ALA A CA 1
ATOM 808 C C . ALA A 1 105 ? -6.626 1.045 16.880 1.00 91.38 105 ALA A C 1
ATOM 810 O O . ALA A 1 105 ? -6.815 0.071 17.600 1.00 91.38 105 ALA A O 1
ATOM 811 N N . THR A 1 106 ? -6.708 0.948 15.551 1.00 92.88 106 THR A N 1
ATOM 812 C CA . THR A 1 106 ? -7.121 -0.294 14.872 1.00 92.88 106 THR A CA 1
ATOM 813 C C . THR A 1 106 ? -5.959 -1.178 14.417 1.00 92.88 106 THR A C 1
ATOM 815 O O . THR A 1 106 ? -6.192 -2.327 14.038 1.00 92.88 106 THR A O 1
ATOM 818 N N . HIS A 1 107 ? -4.725 -0.658 14.420 1.00 90.88 107 HIS A N 1
ATOM 819 C CA . HIS A 1 107 ? -3.546 -1.330 13.858 1.00 90.88 107 HIS A CA 1
ATOM 820 C C . HIS A 1 107 ? -2.483 -1.735 14.892 1.00 90.88 107 HIS A C 1
ATOM 822 O O . HIS A 1 107 ? -1.521 -2.408 14.503 1.00 90.88 107 HIS A O 1
ATOM 828 N N . ALA A 1 108 ? -2.621 -1.322 16.153 1.00 88.94 108 ALA A N 1
ATOM 829 C CA . ALA A 1 108 ? -1.668 -1.574 17.237 1.00 88.94 108 ALA A CA 1
ATOM 830 C C . ALA A 1 108 ? -2.238 -2.526 18.306 1.00 88.94 108 ALA A C 1
ATOM 832 O O . ALA A 1 108 ? -3.418 -2.868 18.275 1.00 88.94 108 ALA A O 1
ATOM 833 N N . GLY A 1 109 ? -1.392 -2.956 19.247 1.00 90.62 109 GLY A N 1
ATOM 834 C CA . GLY A 1 109 ? -1.789 -3.803 20.380 1.00 90.62 109 GLY A CA 1
ATOM 835 C C . GLY A 1 109 ? -1.949 -5.287 20.039 1.00 90.62 109 GLY A C 1
ATOM 836 O O . GLY A 1 109 ? -2.551 -6.030 20.805 1.00 90.62 109 GLY A O 1
ATOM 837 N N . MET A 1 110 ? -1.434 -5.720 18.888 1.00 93.81 110 MET A N 1
ATOM 838 C CA . MET A 1 110 ? -1.469 -7.111 18.429 1.00 93.81 110 MET A CA 1
ATOM 839 C C . MET A 1 110 ? -0.153 -7.485 17.747 1.00 93.81 110 MET A C 1
ATOM 841 O O . MET A 1 110 ? 0.637 -6.605 17.386 1.00 93.81 110 MET A O 1
ATOM 845 N N . THR A 1 111 ? 0.076 -8.783 17.549 1.00 95.56 111 THR A N 1
ATOM 846 C CA . THR A 1 111 ? 1.265 -9.257 16.834 1.00 95.56 111 THR A CA 1
ATOM 847 C C . THR A 1 111 ? 1.219 -8.862 15.358 1.00 95.56 111 THR A C 1
ATOM 849 O O . THR A 1 111 ? 0.145 -8.658 14.779 1.00 95.56 111 THR A O 1
ATOM 852 N N . THR A 1 112 ? 2.386 -8.756 14.721 1.00 94.88 112 THR A N 1
ATOM 853 C CA . THR A 1 112 ? 2.482 -8.538 13.268 1.00 94.88 112 THR A CA 1
ATOM 854 C C . THR A 1 112 ? 1.770 -9.636 12.483 1.00 94.88 112 THR A C 1
ATOM 856 O O . THR A 1 112 ? 1.088 -9.334 11.505 1.00 94.88 112 THR A O 1
ATOM 859 N N . ASP A 1 113 ? 1.850 -10.879 12.958 1.00 94.88 113 ASP A N 1
ATOM 860 C CA . ASP A 1 113 ? 1.231 -12.037 12.311 1.00 94.88 113 ASP A CA 1
ATOM 861 C C . ASP A 1 113 ? -0.295 -11.981 12.404 1.00 94.88 113 ASP A C 1
ATOM 863 O O . ASP A 1 113 ? -0.977 -12.091 11.385 1.00 94.88 113 ASP A O 1
ATOM 867 N N . ALA A 1 114 ? -0.838 -11.702 13.597 1.00 96.44 114 ALA A N 1
ATOM 868 C CA . ALA A 1 114 ? -2.277 -11.534 13.788 1.00 96.44 114 ALA A CA 1
ATOM 869 C C . ALA A 1 114 ? -2.820 -10.371 12.948 1.00 96.44 114 ALA A C 1
ATOM 871 O O . ALA A 1 114 ? -3.867 -10.491 12.313 1.00 96.44 114 ALA A O 1
ATOM 872 N N . PHE A 1 115 ? -2.087 -9.253 12.891 1.00 96.88 115 PHE A N 1
ATOM 873 C CA . PHE A 1 115 ? -2.453 -8.136 12.025 1.00 96.88 115 PHE A CA 1
ATOM 874 C C . PHE A 1 115 ? -2.453 -8.542 10.544 1.00 96.88 115 PHE A C 1
ATOM 876 O O . PHE A 1 115 ? -3.378 -8.188 9.813 1.00 96.88 115 PHE A O 1
ATOM 883 N N . GLY A 1 116 ? -1.446 -9.301 10.105 1.00 97.12 116 GLY A N 1
ATOM 884 C CA . GLY A 1 116 ? -1.355 -9.818 8.743 1.00 97.12 116 GLY A CA 1
ATOM 885 C C . GLY A 1 116 ? -2.548 -10.695 8.360 1.00 97.12 116 GLY A C 1
ATOM 886 O O . GLY A 1 116 ? -3.096 -10.516 7.272 1.00 97.12 116 GLY A O 1
ATOM 887 N N . GLU A 1 117 ? -2.994 -11.583 9.252 1.00 97.94 117 GLU A N 1
ATOM 888 C CA . GLU A 1 117 ? -4.184 -12.409 9.007 1.00 97.94 117 GLU A CA 1
ATOM 889 C C . GLU A 1 117 ? -5.458 -11.575 8.900 1.00 97.94 117 GLU A C 1
ATOM 891 O O . GLU A 1 117 ? -6.203 -11.714 7.932 1.00 97.94 117 GLU A O 1
ATOM 896 N N . ILE A 1 118 ? -5.663 -10.621 9.811 1.00 98.06 118 ILE A N 1
ATOM 897 C CA . ILE A 1 118 ? -6.817 -9.711 9.762 1.00 98.06 118 ILE A CA 1
ATOM 898 C C . ILE A 1 118 ? -6.866 -8.957 8.421 1.00 98.06 118 ILE A C 1
ATOM 900 O O . ILE A 1 118 ? -7.937 -8.771 7.836 1.00 98.06 118 ILE A O 1
ATOM 904 N N . VAL A 1 119 ? -5.711 -8.520 7.909 1.00 98.00 119 VAL A N 1
ATOM 905 C CA . VAL A 1 119 ? -5.628 -7.856 6.600 1.00 98.00 119 VAL A CA 1
ATOM 906 C C . VAL A 1 119 ? -5.946 -8.828 5.464 1.00 98.00 119 VAL A C 1
ATOM 908 O O . VAL A 1 119 ? -6.708 -8.469 4.565 1.00 98.00 119 VAL A O 1
ATOM 911 N N . ARG A 1 120 ? -5.407 -10.053 5.489 1.00 97.88 120 ARG A N 1
ATOM 912 C CA . ARG A 1 120 ? -5.691 -11.084 4.475 1.00 97.88 120 ARG A CA 1
ATOM 913 C C . ARG A 1 120 ? -7.176 -11.436 4.420 1.00 97.88 120 ARG A C 1
ATOM 915 O O . ARG A 1 120 ? -7.750 -11.474 3.330 1.00 97.88 120 ARG A O 1
ATOM 922 N N . GLU A 1 121 ? -7.813 -11.621 5.572 1.00 97.81 121 GLU A N 1
ATOM 923 C CA . GLU A 1 121 ? -9.250 -11.885 5.680 1.00 97.81 121 GLU A CA 1
ATOM 924 C C . GLU A 1 121 ? -10.077 -10.736 5.098 1.00 97.81 121 GLU A C 1
ATOM 926 O O . GLU A 1 121 ? -10.969 -10.956 4.270 1.00 97.81 121 GLU A O 1
ATOM 931 N N . TRP A 1 122 ? -9.738 -9.493 5.454 1.00 98.00 122 TRP A N 1
ATOM 932 C CA . TRP A 1 122 ? -10.407 -8.323 4.894 1.00 98.00 122 TRP A CA 1
ATOM 933 C C . TRP A 1 122 ? -10.223 -8.237 3.375 1.00 98.00 122 TRP A C 1
ATOM 935 O O . TRP A 1 122 ? -11.193 -8.035 2.649 1.00 98.00 122 TRP A O 1
ATOM 945 N N . MET A 1 123 ? -9.015 -8.477 2.860 1.00 96.62 123 MET A N 1
ATOM 946 C CA . MET A 1 123 ? -8.732 -8.480 1.419 1.00 96.62 123 MET A CA 1
ATOM 947 C C . MET A 1 123 ? -9.504 -9.565 0.648 1.00 96.62 123 MET A C 1
ATOM 949 O O . MET A 1 123 ? -9.802 -9.378 -0.539 1.00 96.62 123 MET A O 1
ATOM 953 N N . ALA A 1 124 ? -9.848 -10.681 1.300 1.00 96.44 124 ALA A N 1
ATOM 954 C CA . ALA A 1 124 ? -10.647 -11.757 0.718 1.00 96.44 124 ALA A CA 1
ATOM 955 C C . ALA A 1 124 ? -12.148 -11.415 0.659 1.00 96.44 124 ALA A C 1
ATOM 957 O O . ALA A 1 124 ? -12.833 -11.743 -0.319 1.00 96.44 124 ALA A O 1
ATOM 958 N N . GLN A 1 125 ? -12.672 -10.720 1.671 1.00 96.69 125 GLN A N 1
ATOM 959 C CA . GLN A 1 125 ? -14.113 -10.488 1.843 1.00 96.69 125 GLN A CA 1
ATOM 960 C C . GLN A 1 125 ? -14.577 -9.111 1.368 1.00 96.69 125 GLN A C 1
ATOM 962 O O . GLN A 1 125 ? -15.629 -8.988 0.737 1.00 96.69 125 GLN A O 1
ATOM 967 N N . ALA A 1 126 ? -13.792 -8.072 1.635 1.00 96.81 126 ALA A N 1
ATOM 968 C CA . ALA A 1 126 ? -14.187 -6.702 1.381 1.00 96.81 126 ALA A CA 1
ATOM 969 C C . ALA A 1 126 ? -14.270 -6.417 -0.123 1.00 96.81 126 ALA A C 1
ATOM 971 O O . ALA A 1 126 ? -13.559 -6.996 -0.957 1.00 96.81 126 ALA A O 1
ATOM 972 N N . ARG A 1 127 ? -15.199 -5.537 -0.490 1.00 97.31 127 ARG A N 1
ATOM 973 C CA . ARG A 1 127 ? -15.465 -5.154 -1.877 1.00 97.31 127 ARG A CA 1
ATOM 974 C C . ARG A 1 127 ? -15.530 -3.643 -1.975 1.00 97.31 127 ARG A C 1
ATOM 976 O O . ARG A 1 127 ? -16.104 -2.983 -1.113 1.00 97.31 127 ARG A O 1
ATOM 983 N N . HIS A 1 128 ? -14.995 -3.116 -3.066 1.00 96.19 128 HIS A N 1
ATOM 984 C CA . HIS A 1 128 ? -15.077 -1.701 -3.373 1.00 96.19 128 HIS A CA 1
ATOM 985 C C . HIS A 1 128 ? -16.554 -1.274 -3.509 1.00 96.19 128 HIS A C 1
ATOM 987 O O . HIS A 1 128 ? -17.313 -1.936 -4.226 1.00 96.19 128 HIS A O 1
ATOM 993 N N . PRO A 1 129 ? -16.982 -0.151 -2.900 1.00 91.81 129 PRO A N 1
ATOM 994 C CA . PRO A 1 129 ? -18.398 0.215 -2.802 1.00 91.81 129 PRO A CA 1
ATOM 995 C C . PRO A 1 129 ? -19.078 0.401 -4.166 1.00 91.81 129 PRO A C 1
ATOM 997 O O . PRO A 1 129 ? -20.169 -0.121 -4.379 1.00 91.81 129 PRO A O 1
ATOM 1000 N N . THR A 1 130 ? -18.413 1.080 -5.108 1.00 93.25 130 THR A N 1
ATOM 1001 C CA . THR A 1 130 ? -18.962 1.362 -6.448 1.00 93.25 130 THR A CA 1
ATOM 1002 C C . THR A 1 130 ? -18.787 0.203 -7.431 1.00 93.25 130 THR A C 1
ATOM 1004 O O . THR A 1 130 ? -19.754 -0.253 -8.027 1.00 93.25 130 THR A O 1
ATOM 1007 N N . THR A 1 131 ? -17.558 -0.291 -7.622 1.00 95.81 131 THR A N 1
ATOM 1008 C CA . THR A 1 131 ? -17.264 -1.331 -8.625 1.00 95.81 131 THR A CA 1
ATOM 1009 C C . THR A 1 131 ? -17.644 -2.739 -8.180 1.00 95.81 131 THR A C 1
ATOM 1011 O O . THR A 1 131 ? -17.673 -3.641 -9.013 1.00 95.81 131 THR A O 1
ATOM 1014 N N . ARG A 1 132 ? -17.890 -2.948 -6.877 1.00 96.94 132 ARG A N 1
ATOM 1015 C CA . ARG A 1 132 ? -18.189 -4.247 -6.248 1.00 96.94 132 ARG A CA 1
ATOM 1016 C C . ARG A 1 132 ? -17.093 -5.305 -6.411 1.00 96.94 132 ARG A C 1
ATOM 1018 O O . ARG A 1 132 ? -17.298 -6.455 -6.032 1.00 96.94 132 ARG A O 1
ATOM 1025 N N . LYS A 1 133 ? -15.922 -4.932 -6.931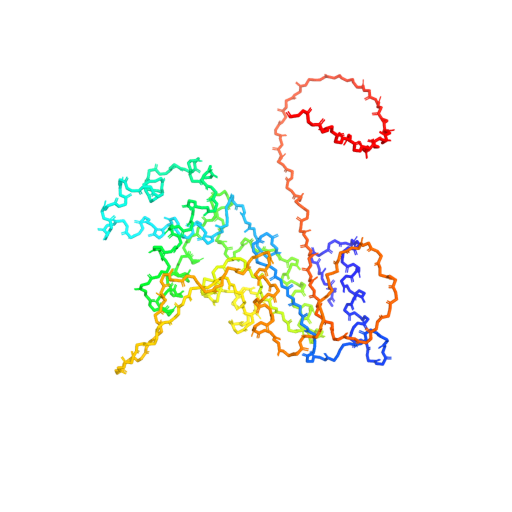 1.00 96.56 133 LYS A N 1
ATOM 1026 C CA . LYS A 1 133 ? -14.763 -5.817 -7.079 1.00 96.56 133 LYS A CA 1
ATOM 1027 C C . LYS A 1 133 ? -14.014 -5.962 -5.753 1.00 96.56 133 LYS A C 1
ATOM 1029 O O . LYS A 1 133 ? -14.040 -5.029 -4.946 1.00 96.56 133 LYS A O 1
ATOM 1034 N N . PRO A 1 134 ? -13.333 -7.094 -5.511 1.00 96.38 134 PRO A N 1
ATOM 1035 C CA . PRO A 1 134 ? -12.381 -7.176 -4.411 1.00 96.38 134 PRO A CA 1
ATOM 1036 C C . PRO A 1 134 ? -11.239 -6.178 -4.612 1.00 96.38 134 PRO A C 1
ATOM 1038 O O . PRO A 1 134 ? -10.845 -5.903 -5.746 1.00 96.38 134 PRO A O 1
ATOM 1041 N N . TYR A 1 135 ? -10.696 -5.643 -3.517 1.00 95.31 135 TYR A N 1
ATOM 1042 C CA . TYR A 1 135 ? -9.665 -4.603 -3.588 1.00 95.31 135 TYR A CA 1
ATOM 1043 C C . TYR A 1 135 ? -8.379 -5.080 -4.277 1.00 95.31 135 TYR A C 1
ATOM 1045 O O . TYR A 1 135 ? -7.801 -4.328 -5.056 1.00 95.31 135 TYR A O 1
ATOM 1053 N N . HIS A 1 136 ? -7.993 -6.354 -4.128 1.00 92.38 136 HIS A N 1
ATOM 1054 C CA . HIS A 1 136 ? -6.855 -6.928 -4.868 1.00 92.38 136 HIS A CA 1
ATOM 1055 C C . HIS A 1 136 ? -7.076 -6.993 -6.393 1.00 92.38 136 HIS A C 1
ATOM 1057 O O . HIS A 1 136 ? -6.121 -7.158 -7.142 1.00 92.38 136 HIS A O 1
ATOM 1063 N N . ALA A 1 137 ? -8.316 -6.847 -6.874 1.00 94.62 137 ALA A N 1
ATOM 1064 C CA . ALA A 1 137 ? -8.634 -6.753 -8.300 1.00 94.62 137 ALA A CA 1
ATOM 1065 C C . ALA A 1 137 ? -8.805 -5.300 -8.786 1.00 94.62 13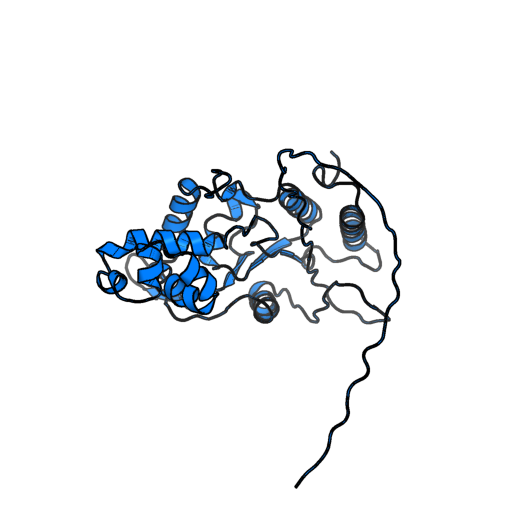7 ALA A C 1
ATOM 1067 O O . ALA A 1 137 ? -9.070 -5.076 -9.967 1.00 94.62 137 ALA A O 1
ATOM 1068 N N . MET A 1 138 ? -8.657 -4.306 -7.903 1.00 97.06 138 MET A N 1
ATOM 1069 C CA . MET A 1 138 ? -8.677 -2.871 -8.237 1.00 97.06 138 MET A CA 1
ATOM 1070 C C . MET A 1 138 ? -7.290 -2.345 -8.652 1.00 97.06 138 MET A C 1
ATOM 1072 O O . MET A 1 138 ? -7.012 -1.149 -8.569 1.00 97.06 138 MET A O 1
ATOM 1076 N N . VAL A 1 139 ? -6.428 -3.256 -9.097 1.00 97.00 139 VAL A N 1
ATOM 1077 C CA . VAL A 1 139 ? -5.050 -3.035 -9.543 1.00 97.00 139 VAL A CA 1
ATOM 1078 C C . VAL A 1 139 ? -4.978 -2.614 -11.007 1.00 97.00 139 VAL A C 1
ATOM 1080 O O . VAL A 1 139 ? -5.853 -2.935 -11.815 1.00 97.00 139 VAL A O 1
ATOM 1083 N N . PHE A 1 140 ? -3.909 -1.915 -11.377 1.00 97.38 140 PHE A N 1
ATOM 1084 C CA . PHE A 1 140 ? -3.677 -1.486 -12.749 1.00 97.38 140 PHE A CA 1
ATOM 1085 C C . PHE A 1 140 ? -2.845 -2.519 -13.504 1.00 97.38 140 PHE A C 1
ATOM 1087 O O . PHE A 1 140 ? -1.630 -2.613 -13.331 1.00 97.38 140 PHE A O 1
ATOM 1094 N N . GLN A 1 141 ? -3.499 -3.254 -14.404 1.00 97.06 141 GLN A N 1
ATOM 1095 C CA . GLN A 1 141 ? -2.858 -4.254 -15.261 1.00 97.06 141 GLN A CA 1
ATOM 1096 C C . GLN A 1 141 ? -1.582 -3.743 -15.974 1.00 97.06 141 GLN A C 1
ATOM 1098 O O . GLN A 1 141 ? -0.561 -4.431 -15.897 1.00 97.06 141 GLN A O 1
ATOM 1103 N N . PRO A 1 142 ? -1.546 -2.530 -16.576 1.00 97.38 142 PRO A N 1
ATOM 1104 C CA . PRO A 1 142 ? -0.315 -2.003 -17.174 1.00 97.38 142 PRO A CA 1
ATOM 1105 C C . PRO A 1 142 ? 0.854 -1.908 -16.178 1.00 97.38 142 PRO A C 1
ATOM 1107 O O . PRO A 1 142 ? 2.012 -2.112 -16.539 1.00 97.38 142 PRO A O 1
ATOM 1110 N N . MET A 1 143 ? 0.580 -1.630 -14.905 1.00 98.00 143 MET A N 1
ATOM 1111 C CA . MET A 1 143 ? 1.624 -1.468 -13.894 1.00 98.00 143 MET A CA 1
ATOM 1112 C C . MET A 1 143 ? 2.186 -2.810 -13.421 1.00 98.00 143 MET A C 1
ATOM 1114 O O . MET A 1 143 ? 3.392 -2.907 -13.196 1.00 98.00 143 MET A O 1
ATOM 1118 N N . GLN A 1 144 ? 1.366 -3.865 -13.374 1.00 96.75 144 GLN A N 1
ATOM 1119 C CA . GLN A 1 144 ? 1.870 -5.228 -13.169 1.00 96.75 144 GLN A CA 1
ATOM 1120 C C . GLN A 1 144 ? 2.801 -5.657 -14.307 1.00 96.75 144 GLN A C 1
ATOM 1122 O O . GLN A 1 144 ? 3.877 -6.203 -14.063 1.00 96.75 144 GLN A O 1
ATOM 1127 N N . GLU A 1 145 ? 2.426 -5.354 -15.552 1.00 97.06 145 GLU A N 1
ATOM 1128 C CA . GLU A 1 145 ? 3.263 -5.628 -16.724 1.00 97.06 145 GLU A CA 1
ATOM 1129 C C . GLU A 1 145 ? 4.579 -4.853 -16.679 1.00 97.06 145 GLU A C 1
ATOM 1131 O O . GLU A 1 145 ? 5.625 -5.409 -17.006 1.00 97.06 145 GLU A O 1
ATOM 1136 N N . LEU A 1 146 ? 4.550 -3.593 -16.235 1.00 97.81 146 LEU A N 1
ATOM 1137 C CA . LEU A 1 146 ? 5.753 -2.787 -16.046 1.00 97.81 146 LEU A CA 1
ATOM 1138 C C . LEU A 1 146 ? 6.681 -3.393 -14.990 1.00 97.81 146 LEU A C 1
ATOM 1140 O O . LEU A 1 146 ? 7.880 -3.528 -15.235 1.00 97.81 146 LEU A O 1
ATOM 1144 N N . MET A 1 147 ? 6.145 -3.792 -13.837 1.00 96.94 147 MET A N 1
ATOM 1145 C CA . MET A 1 147 ? 6.932 -4.454 -12.796 1.00 96.94 147 MET A CA 1
ATOM 1146 C C . MET A 1 147 ? 7.541 -5.770 -13.296 1.00 96.94 147 MET A C 1
ATOM 1148 O O . MET A 1 147 ? 8.731 -6.014 -13.094 1.00 96.94 147 MET A O 1
ATOM 1152 N N . ALA A 1 148 ? 6.763 -6.594 -14.002 1.00 96.75 148 ALA A N 1
ATOM 1153 C CA . ALA A 1 148 ? 7.253 -7.835 -14.596 1.00 96.75 148 ALA A CA 1
ATOM 1154 C C . ALA A 1 148 ? 8.345 -7.578 -15.650 1.00 96.75 148 ALA A C 1
ATOM 1156 O O . ALA A 1 148 ? 9.383 -8.239 -15.632 1.00 96.75 148 ALA A O 1
ATOM 1157 N N . TYR A 1 149 ? 8.151 -6.584 -16.521 1.00 97.19 149 TYR A N 1
ATOM 1158 C CA . TYR A 1 149 ? 9.128 -6.176 -17.530 1.00 97.19 149 TYR A CA 1
ATOM 1159 C C . TYR A 1 149 ? 10.447 -5.714 -16.900 1.00 97.19 149 TYR A C 1
ATOM 1161 O O . TYR A 1 149 ? 11.521 -6.121 -17.342 1.00 97.19 149 TYR A O 1
ATOM 1169 N N . LEU A 1 150 ? 10.385 -4.914 -15.834 1.00 97.00 150 LEU A N 1
ATOM 1170 C CA . LEU A 1 150 ? 11.569 -4.468 -15.100 1.00 97.00 150 LEU A CA 1
ATOM 1171 C C . LEU A 1 150 ? 12.310 -5.645 -14.455 1.00 97.00 150 LEU A C 1
ATOM 1173 O O . LEU A 1 150 ? 13.525 -5.759 -14.626 1.00 97.00 150 LEU A O 1
ATOM 1177 N N . ARG A 1 151 ? 11.598 -6.559 -13.783 1.00 96.38 151 ARG A N 1
ATOM 1178 C CA . ARG A 1 151 ? 12.208 -7.765 -13.193 1.00 96.38 151 ARG A CA 1
ATOM 1179 C C . ARG A 1 151 ? 12.871 -8.653 -14.243 1.00 96.38 151 ARG A C 1
ATOM 1181 O O . ARG A 1 151 ? 14.005 -9.077 -14.040 1.00 96.38 151 ARG A O 1
ATOM 1188 N N . ALA A 1 152 ? 12.226 -8.857 -15.394 1.00 96.62 152 ALA A N 1
ATOM 1189 C CA . ALA A 1 152 ? 12.805 -9.597 -16.520 1.00 96.62 152 ALA A CA 1
ATOM 1190 C C . ALA A 1 152 ? 14.102 -8.957 -17.060 1.00 96.62 152 ALA A C 1
ATOM 1192 O O . ALA A 1 152 ? 14.928 -9.637 -17.659 1.00 96.62 152 ALA A O 1
ATOM 1193 N N . ASN A 1 153 ? 14.306 -7.663 -16.802 1.00 96.31 153 ASN A N 1
ATOM 1194 C CA . ASN A 1 153 ? 15.492 -6.893 -17.175 1.00 96.31 153 ASN A CA 1
ATOM 1195 C C . ASN A 1 153 ? 16.491 -6.697 -16.011 1.00 96.31 153 ASN A C 1
ATOM 1197 O O . ASN A 1 153 ? 17.418 -5.879 -16.083 1.00 96.31 153 ASN A O 1
ATOM 1201 N N . GLY A 1 154 ? 16.335 -7.471 -14.935 1.00 95.12 154 GLY A N 1
ATOM 1202 C CA . GLY A 1 154 ? 17.257 -7.508 -13.802 1.00 95.12 154 GLY A CA 1
ATOM 1203 C C . GLY A 1 154 ? 17.085 -6.362 -12.810 1.00 95.12 154 GLY A C 1
ATOM 1204 O O . GLY A 1 154 ? 18.029 -6.070 -12.082 1.00 95.12 154 GLY A O 1
ATOM 1205 N N . TYR A 1 155 ? 15.926 -5.697 -12.793 1.00 96.00 155 TYR A N 1
ATOM 1206 C CA . TYR A 1 155 ? 15.593 -4.737 -11.743 1.00 96.00 155 TYR A CA 1
ATOM 1207 C C . TYR A 1 155 ? 14.995 -5.425 -10.514 1.00 96.00 155 TYR A C 1
ATOM 1209 O O . TYR A 1 155 ? 14.134 -6.296 -10.638 1.00 96.00 155 TYR A O 1
ATOM 1217 N N . GLY A 1 156 ? 15.363 -4.955 -9.323 1.00 94.00 156 GLY A N 1
ATOM 1218 C CA . GLY A 1 156 ? 14.562 -5.141 -8.115 1.00 94.00 156 GLY A CA 1
ATOM 1219 C C . GLY A 1 156 ? 13.400 -4.147 -8.095 1.00 94.00 156 GLY A C 1
ATOM 1220 O O . GLY A 1 156 ? 13.619 -2.942 -8.242 1.00 94.00 156 GLY A O 1
ATOM 1221 N N . THR A 1 157 ? 12.172 -4.632 -7.907 1.00 95.88 157 THR A N 1
ATOM 1222 C CA . THR A 1 157 ? 10.957 -3.804 -7.841 1.00 95.88 157 THR A CA 1
ATOM 1223 C C . THR A 1 157 ? 10.502 -3.637 -6.401 1.00 95.88 157 THR A C 1
ATOM 1225 O O . THR A 1 157 ? 10.140 -4.620 -5.767 1.00 95.88 157 THR A O 1
ATOM 1228 N N . TRP A 1 158 ? 10.486 -2.403 -5.912 1.00 97.31 158 TRP A N 1
ATOM 1229 C CA . TRP A 1 158 ? 10.169 -2.061 -4.528 1.00 97.31 158 TRP A CA 1
ATOM 1230 C C . TRP A 1 158 ? 8.879 -1.254 -4.444 1.00 97.31 158 TRP A C 1
ATOM 1232 O O . TRP A 1 158 ? 8.583 -0.460 -5.339 1.00 97.31 158 TRP A O 1
ATOM 1242 N N . ILE A 1 159 ? 8.151 -1.412 -3.343 1.00 97.81 159 ILE A N 1
ATOM 1243 C CA . ILE A 1 159 ? 7.010 -0.561 -2.991 1.00 97.81 159 ILE A CA 1
ATOM 1244 C C . ILE A 1 159 ? 7.461 0.432 -1.917 1.00 97.81 159 ILE A C 1
ATOM 1246 O O . ILE A 1 159 ? 8.125 0.033 -0.966 1.00 97.81 159 ILE A O 1
ATOM 1250 N N . VAL A 1 160 ? 7.128 1.711 -2.098 1.00 97.19 160 VAL A N 1
ATOM 1251 C CA . VAL A 1 160 ? 7.447 2.836 -1.203 1.00 97.19 160 VAL A CA 1
ATOM 1252 C C . VAL A 1 160 ? 6.203 3.711 -1.064 1.00 97.19 160 VAL A C 1
ATOM 1254 O O . VAL A 1 160 ? 5.891 4.520 -1.950 1.00 97.19 160 VAL A O 1
ATOM 1257 N N . SER A 1 161 ? 5.459 3.524 0.021 1.00 96.00 161 SER A N 1
ATOM 1258 C CA . SER A 1 161 ? 4.082 4.003 0.150 1.00 96.00 161 SER A CA 1
ATOM 1259 C C . SER A 1 161 ? 3.811 4.676 1.491 1.00 96.00 161 SER A C 1
ATOM 1261 O O . SER A 1 161 ? 4.257 4.211 2.530 1.00 96.00 161 SER A O 1
ATOM 1263 N N . GLY A 1 162 ? 2.967 5.713 1.485 1.00 92.75 162 GLY A N 1
ATOM 1264 C CA . GLY A 1 162 ? 2.446 6.284 2.730 1.00 92.75 162 GLY A CA 1
ATOM 1265 C C . GLY A 1 162 ? 1.555 5.309 3.512 1.00 92.75 162 GLY A C 1
ATOM 1266 O O . GLY A 1 162 ? 1.370 5.485 4.716 1.00 92.75 162 GLY A O 1
ATOM 1267 N N . GLY A 1 163 ? 1.041 4.259 2.861 1.00 92.69 163 GLY A N 1
ATOM 1268 C CA . GLY A 1 163 ? 0.298 3.185 3.507 1.00 92.69 163 GLY A CA 1
ATOM 1269 C C . GLY A 1 163 ? 1.146 2.374 4.491 1.00 92.69 163 GLY A C 1
ATOM 1270 O O . GLY A 1 163 ? 2.375 2.359 4.451 1.00 92.69 163 GLY A O 1
ATOM 1271 N N . GLY A 1 164 ? 0.472 1.674 5.398 1.00 94.69 164 GLY A N 1
ATOM 1272 C CA . GLY A 1 164 ? 1.089 0.878 6.447 1.00 94.69 164 GLY A CA 1
ATOM 1273 C C . GLY A 1 164 ? 1.914 -0.277 5.885 1.00 94.69 164 GLY A C 1
ATOM 1274 O O . GLY A 1 164 ? 1.399 -1.104 5.134 1.00 94.69 164 GLY A O 1
ATOM 1275 N N . GLN A 1 165 ? 3.169 -0.388 6.311 1.00 95.81 165 GLN A N 1
ATOM 1276 C CA . GLN A 1 165 ? 4.096 -1.424 5.857 1.00 95.81 165 GLN A CA 1
ATOM 1277 C C . GLN A 1 165 ? 3.525 -2.835 6.056 1.00 95.81 165 GLN A C 1
ATOM 1279 O O . GLN A 1 165 ? 3.451 -3.609 5.106 1.00 95.81 165 GLN A O 1
ATOM 1284 N N . GLU A 1 166 ? 3.045 -3.150 7.262 1.00 95.69 166 GLU A N 1
ATOM 1285 C CA . GLU A 1 166 ? 2.476 -4.475 7.558 1.00 95.69 166 GLU A CA 1
ATOM 1286 C C . GLU A 1 166 ? 1.129 -4.713 6.863 1.00 95.69 166 GLU A C 1
ATOM 1288 O O . GLU A 1 166 ? 0.768 -5.853 6.588 1.00 95.69 166 GLU A O 1
ATOM 1293 N N . PHE A 1 167 ? 0.399 -3.645 6.522 1.00 97.19 167 PHE A N 1
ATOM 1294 C CA . PHE A 1 167 ? -0.819 -3.769 5.720 1.00 97.19 167 PHE A CA 1
ATOM 1295 C C . PHE A 1 167 ? -0.473 -4.193 4.292 1.00 97.19 167 PHE A C 1
ATOM 1297 O O . PHE A 1 167 ? -1.079 -5.113 3.756 1.00 97.19 167 PHE A O 1
ATOM 1304 N N . LEU A 1 168 ? 0.536 -3.564 3.686 1.00 97.75 168 LEU A N 1
ATOM 1305 C CA . LEU A 1 168 ? 0.988 -3.900 2.337 1.00 97.75 168 LEU A CA 1
ATOM 1306 C C . LEU A 1 168 ? 1.613 -5.300 2.286 1.00 97.75 168 LEU A C 1
ATOM 1308 O O . LEU A 1 168 ? 1.224 -6.115 1.450 1.00 97.75 168 LEU A O 1
ATOM 1312 N N . ARG A 1 169 ? 2.528 -5.618 3.212 1.00 97.50 169 ARG A N 1
ATOM 1313 C CA . ARG A 1 169 ? 3.224 -6.918 3.268 1.00 97.50 169 ARG A CA 1
ATOM 1314 C C . ARG A 1 169 ? 2.282 -8.119 3.324 1.00 97.50 169 ARG A C 1
ATOM 1316 O O . ARG A 1 169 ? 2.646 -9.183 2.837 1.00 97.50 169 ARG A O 1
ATOM 1323 N N . ALA A 1 170 ? 1.077 -7.954 3.865 1.00 97.38 170 ALA A N 1
ATOM 1324 C CA . ALA A 1 170 ? 0.107 -9.034 3.987 1.00 97.38 170 ALA A CA 1
ATOM 1325 C C . ALA A 1 170 ? -0.442 -9.556 2.644 1.00 97.38 170 ALA A C 1
ATOM 1327 O O . ALA A 1 170 ? -0.964 -10.672 2.620 1.00 97.38 170 ALA A O 1
ATOM 1328 N N . TRP A 1 171 ? -0.357 -8.785 1.549 1.00 96.94 171 TRP A N 1
ATOM 1329 C CA . TRP A 1 171 ? -1.007 -9.148 0.279 1.00 96.94 171 TRP A CA 1
ATOM 1330 C C . TRP A 1 171 ? -0.224 -8.807 -0.998 1.00 96.94 171 TRP A C 1
ATOM 1332 O O . TRP A 1 171 ? -0.473 -9.423 -2.032 1.00 96.94 171 TRP A O 1
ATOM 1342 N N . VAL A 1 172 ? 0.704 -7.845 -0.981 1.00 97.56 172 VAL A N 1
ATOM 1343 C CA . VAL A 1 172 ? 1.332 -7.351 -2.227 1.00 97.56 172 VAL A CA 1
ATOM 1344 C C . VAL A 1 172 ? 2.194 -8.388 -2.945 1.00 97.56 172 VAL A C 1
ATOM 1346 O O . VAL A 1 172 ? 2.356 -8.301 -4.160 1.00 97.56 172 VAL A O 1
ATOM 1349 N N . GLU A 1 173 ? 2.725 -9.386 -2.239 1.00 97.06 173 GLU A N 1
ATOM 1350 C CA . GLU A 1 173 ? 3.541 -10.431 -2.860 1.00 97.06 173 GLU A CA 1
ATOM 1351 C C . GLU A 1 173 ? 2.725 -11.275 -3.842 1.00 97.06 173 GLU A C 1
ATOM 1353 O O . GLU A 1 173 ? 3.134 -11.445 -4.990 1.00 97.06 173 GLU A O 1
ATOM 1358 N N . SER A 1 174 ? 1.533 -11.727 -3.444 1.00 95.00 174 SER A N 1
ATOM 1359 C CA . SER A 1 174 ? 0.678 -12.559 -4.299 1.00 95.00 174 SER A CA 1
ATOM 1360 C C . SER A 1 174 ? 0.089 -11.795 -5.488 1.00 95.00 174 SER A C 1
ATOM 1362 O O . SER A 1 174 ? -0.271 -12.408 -6.490 1.00 95.00 174 SER A O 1
ATOM 1364 N N . VAL A 1 175 ? 0.013 -10.462 -5.400 1.00 96.50 175 VAL A N 1
ATOM 1365 C CA . VAL A 1 175 ? -0.604 -9.609 -6.427 1.00 96.50 175 VAL A CA 1
ATOM 1366 C C . VAL A 1 175 ? 0.426 -8.961 -7.357 1.00 96.50 175 VAL A C 1
ATOM 1368 O O . VAL A 1 175 ? 0.191 -8.857 -8.558 1.00 96.50 175 VAL A O 1
ATOM 1371 N N . TYR A 1 176 ? 1.574 -8.527 -6.835 1.00 97.19 176 TYR A N 1
ATOM 1372 C CA . TYR A 1 176 ? 2.595 -7.794 -7.595 1.00 97.19 176 TYR A CA 1
ATOM 1373 C C . TYR A 1 176 ? 3.909 -8.565 -7.773 1.00 97.19 176 TYR A C 1
ATOM 1375 O O . TYR A 1 176 ? 4.772 -8.136 -8.552 1.00 97.19 176 TYR A O 1
ATOM 1383 N N . GLY A 1 177 ? 4.088 -9.688 -7.069 1.00 96.38 177 GLY A N 1
ATOM 1384 C CA . GLY A 1 177 ? 5.357 -10.418 -7.013 1.00 96.38 177 GLY A CA 1
ATOM 1385 C C . GLY A 1 177 ? 6.465 -9.631 -6.309 1.00 96.38 177 GLY A C 1
ATOM 1386 O O . GLY A 1 177 ? 7.635 -9.802 -6.644 1.00 96.38 177 GLY A O 1
ATOM 1387 N N . VAL A 1 178 ? 6.099 -8.707 -5.411 1.00 97.06 178 VAL A N 1
ATOM 1388 C CA . VAL A 1 178 ? 7.039 -7.919 -4.602 1.00 97.06 178 VAL A CA 1
ATOM 1389 C C . VAL A 1 178 ? 7.124 -8.560 -3.216 1.00 97.06 178 VAL A C 1
ATOM 1391 O O . VAL A 1 178 ? 6.132 -8.516 -2.487 1.00 97.06 178 VAL A O 1
ATOM 1394 N N . PRO A 1 179 ? 8.266 -9.158 -2.840 1.00 96.75 179 PRO A N 1
ATOM 1395 C CA . PRO A 1 179 ? 8.381 -9.860 -1.572 1.00 96.75 179 PRO A CA 1
ATOM 1396 C C . PRO A 1 179 ? 8.418 -8.867 -0.392 1.00 96.75 179 PRO A C 1
ATOM 1398 O O . PRO A 1 179 ? 8.826 -7.713 -0.580 1.00 96.75 179 PRO A O 1
ATOM 1401 N N 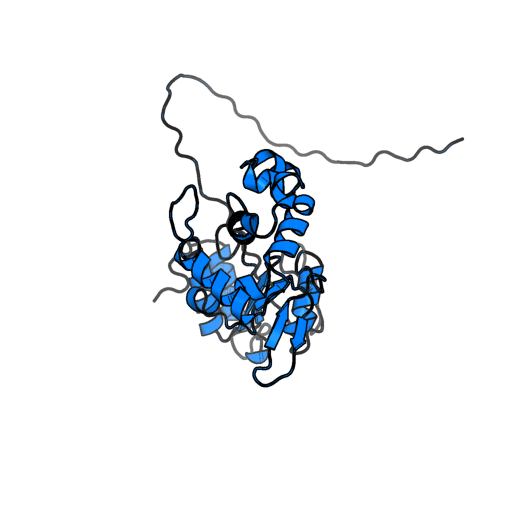. PRO A 1 180 ? 8.049 -9.278 0.837 1.00 95.94 180 PRO A N 1
ATOM 1402 C CA . PRO A 1 180 ? 7.869 -8.370 1.976 1.00 95.94 180 PRO A CA 1
ATOM 1403 C C . PRO A 1 180 ? 9.077 -7.481 2.312 1.00 95.94 180 PRO A C 1
ATOM 1405 O O . PRO A 1 180 ? 8.908 -6.329 2.717 1.00 95.94 180 PRO A O 1
ATOM 1408 N N . GLN A 1 181 ? 10.301 -7.975 2.105 1.00 95.00 181 GLN A N 1
ATOM 1409 C CA . GLN A 1 181 ? 11.542 -7.223 2.324 1.00 95.00 181 GLN A CA 1
ATOM 1410 C C . GLN A 1 181 ? 11.771 -6.083 1.317 1.00 95.00 181 GLN A C 1
ATOM 1412 O O . GLN A 1 181 ? 12.617 -5.228 1.557 1.00 95.00 181 GLN A O 1
ATOM 1417 N N . GLN A 1 182 ? 11.030 -6.058 0.204 1.00 96.38 182 GLN A N 1
ATOM 1418 C CA . GLN A 1 182 ? 11.049 -4.986 -0.800 1.00 96.38 182 GLN A CA 1
ATOM 1419 C C . GLN A 1 182 ? 9.862 -4.019 -0.650 1.00 96.38 182 GLN A C 1
AT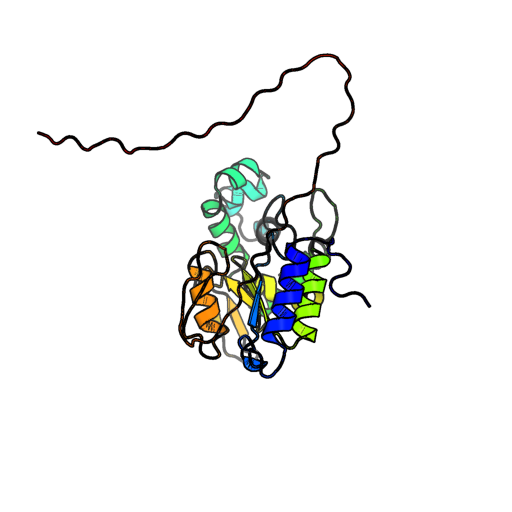OM 1421 O O . GLN A 1 182 ? 9.583 -3.217 -1.544 1.00 96.38 182 GLN A O 1
ATOM 1426 N N . VAL A 1 183 ? 9.158 -4.089 0.482 1.00 97.69 183 VAL A N 1
ATOM 1427 C CA . VAL A 1 183 ? 8.042 -3.208 0.829 1.00 97.69 183 VAL A CA 1
ATOM 1428 C C . VAL A 1 183 ? 8.482 -2.270 1.943 1.00 97.69 183 VAL A C 1
ATOM 1430 O O . VAL A 1 183 ? 8.783 -2.708 3.057 1.00 97.69 183 VAL A O 1
ATOM 1433 N N . ILE A 1 184 ? 8.490 -0.982 1.622 1.00 96.81 184 ILE A N 1
ATOM 1434 C CA . ILE A 1 184 ? 8.713 0.138 2.527 1.00 96.81 184 ILE A CA 1
ATOM 1435 C C . ILE A 1 184 ? 7.378 0.877 2.613 1.00 96.81 184 ILE A C 1
ATOM 1437 O O . ILE A 1 184 ? 6.794 1.260 1.597 1.00 96.81 184 ILE A O 1
ATOM 1441 N N . GLY A 1 185 ? 6.865 1.015 3.827 1.00 95.44 185 GLY A N 1
ATOM 1442 C CA . GLY A 1 185 ? 5.675 1.812 4.077 1.00 95.44 185 GLY A CA 1
ATOM 1443 C C . GLY A 1 185 ? 5.780 2.566 5.388 1.00 95.44 185 GLY A C 1
ATOM 1444 O O . GLY A 1 185 ? 6.785 2.453 6.088 1.00 95.44 185 GLY A O 1
ATOM 1445 N N . SER A 1 186 ? 4.731 3.292 5.758 1.00 94.31 186 SER A N 1
ATOM 1446 C CA . SER A 1 186 ? 4.627 3.876 7.096 1.00 94.31 186 SER A CA 1
ATOM 1447 C C . SER A 1 186 ? 4.579 2.770 8.150 1.00 94.31 186 SER A C 1
ATOM 1449 O O . SER A 1 186 ? 3.885 1.764 7.977 1.00 94.31 186 SER A O 1
ATOM 1451 N N . TYR A 1 187 ? 5.288 2.934 9.262 1.00 92.44 187 TYR A N 1
ATOM 1452 C CA . TYR A 1 187 ? 5.303 1.930 10.322 1.00 92.44 187 TYR A CA 1
ATOM 1453 C C . TYR A 1 187 ? 5.387 2.545 11.719 1.00 92.44 187 TYR A C 1
ATOM 1455 O O . TYR A 1 187 ? 5.923 3.636 11.938 1.00 92.44 187 TYR A O 1
ATOM 1463 N N . ALA A 1 188 ? 4.808 1.810 12.663 1.00 90.75 188 ALA A N 1
ATOM 1464 C CA . ALA A 1 188 ? 4.901 2.068 14.089 1.00 90.75 188 ALA A CA 1
ATOM 1465 C C . ALA A 1 188 ? 5.970 1.172 14.721 1.00 90.75 188 ALA A C 1
ATOM 1467 O O . ALA A 1 188 ? 6.444 0.225 14.089 1.00 90.75 188 ALA A O 1
ATOM 1468 N N . GLY A 1 189 ? 6.342 1.478 15.959 1.00 91.88 189 GLY A N 1
ATOM 1469 C CA . GLY A 1 189 ? 7.368 0.745 16.678 1.00 91.88 189 GLY A CA 1
ATOM 1470 C C . GLY A 1 189 ? 6.959 -0.691 16.956 1.00 91.88 189 GLY A C 1
ATOM 1471 O O . GLY A 1 189 ? 5.769 -1.008 17.073 1.00 91.88 189 GLY A O 1
ATOM 1472 N N . LEU A 1 190 ? 7.964 -1.549 17.075 1.00 94.56 190 LEU A N 1
ATOM 1473 C CA . LEU A 1 190 ? 7.802 -2.970 17.340 1.00 94.56 190 LEU A CA 1
ATOM 1474 C C . LEU A 1 190 ? 8.367 -3.314 18.718 1.00 94.56 190 LEU A C 1
ATOM 1476 O O . LEU A 1 190 ? 9.390 -2.771 19.131 1.00 94.56 190 LEU A O 1
ATOM 1480 N N . HIS A 1 191 ? 7.711 -4.233 19.419 1.00 94.00 191 HIS A N 1
ATOM 1481 C CA . HIS A 1 191 ? 8.181 -4.760 20.696 1.00 94.00 191 HIS A CA 1
ATOM 1482 C C . HIS A 1 191 ? 8.334 -6.277 20.605 1.00 94.00 191 HIS A C 1
ATOM 1484 O O . HIS A 1 191 ? 7.420 -6.965 20.158 1.00 94.00 191 HIS A O 1
ATOM 1490 N N . TYR A 1 192 ? 9.497 -6.788 21.004 1.00 96.06 192 TYR A N 1
ATOM 1491 C CA . TYR A 1 192 ? 9.734 -8.224 21.095 1.00 96.06 192 TYR A CA 1
ATOM 1492 C C . TYR A 1 192 ? 9.225 -8.745 22.434 1.00 96.06 192 TYR A C 1
ATOM 1494 O O . TYR A 1 192 ? 9.693 -8.304 23.483 1.00 96.06 192 TYR A O 1
ATOM 1502 N N . GLU A 1 193 ? 8.325 -9.719 22.381 1.00 92.81 193 GLU A N 1
ATOM 1503 C CA . GLU A 1 193 ? 7.895 -10.478 23.547 1.00 92.81 193 GLU A CA 1
ATOM 1504 C C . GLU A 1 193 ? 8.530 -11.867 23.504 1.00 92.81 193 GLU A C 1
ATOM 1506 O O . GLU A 1 193 ? 8.295 -12.647 22.580 1.00 92.81 193 GLU A O 1
ATOM 1511 N N . GLY A 1 194 ? 9.370 -12.164 24.497 1.00 90.44 194 GLY A N 1
ATOM 1512 C CA . GLY A 1 194 ? 9.946 -13.495 24.682 1.00 90.44 194 GLY A CA 1
ATOM 1513 C C . GLY A 1 194 ? 8.969 -14.470 25.350 1.00 90.44 194 GLY A C 1
ATOM 1514 O O . GLY A 1 194 ? 7.892 -14.088 25.795 1.00 90.44 194 GLY A O 1
ATOM 1515 N N . GLY A 1 195 ? 9.369 -15.735 25.455 1.00 88.94 195 GLY A N 1
ATOM 1516 C CA . GLY A 1 195 ? 8.568 -16.811 26.047 1.00 88.94 195 GLY A CA 1
ATOM 1517 C C . GLY A 1 195 ? 8.647 -18.081 25.204 1.00 88.94 195 GLY A C 1
ATOM 1518 O O . GLY A 1 195 ? 9.467 -18.160 24.289 1.00 88.94 195 GLY A O 1
ATOM 1519 N N . ASP A 1 196 ? 7.782 -19.055 25.493 1.00 87.62 196 ASP A N 1
ATOM 1520 C CA . ASP A 1 196 ? 7.726 -20.327 24.750 1.00 87.62 196 ASP A CA 1
ATOM 1521 C C . ASP A 1 196 ? 7.286 -20.136 23.286 1.00 87.62 19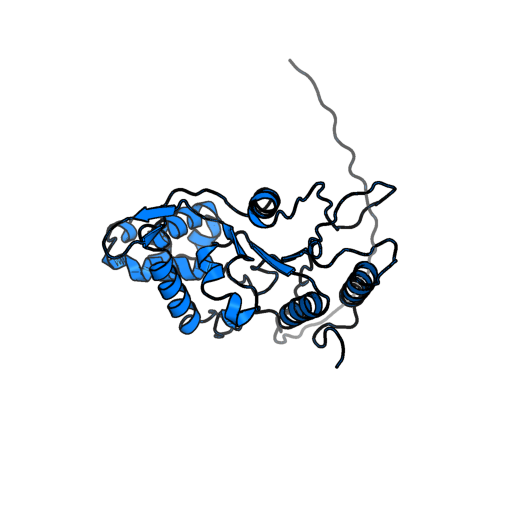6 ASP A C 1
ATOM 1523 O O . ASP A 1 196 ? 7.670 -20.907 22.407 1.00 87.62 196 ASP A O 1
ATOM 1527 N N . ALA A 1 197 ? 6.516 -19.078 23.015 1.00 89.19 197 ALA A N 1
ATOM 1528 C CA . ALA A 1 197 ? 6.117 -18.640 21.682 1.00 89.19 197 ALA A CA 1
ATOM 1529 C C . ALA A 1 197 ? 6.528 -17.167 21.487 1.00 89.19 197 ALA A C 1
ATOM 1531 O O . ALA A 1 197 ? 5.719 -16.271 21.739 1.00 89.19 197 ALA A O 1
ATOM 1532 N N . PRO A 1 198 ? 7.790 -16.890 21.103 1.00 93.44 198 PRO A N 1
ATOM 1533 C CA . PRO A 1 198 ? 8.268 -15.525 20.927 1.00 93.44 198 PRO A CA 1
ATOM 1534 C C . PRO A 1 198 ? 7.492 -14.812 19.818 1.00 93.44 198 PRO A C 1
ATOM 1536 O O . PRO A 1 198 ? 7.190 -15.406 18.781 1.00 93.44 198 PRO A O 1
ATOM 1539 N N . SER A 1 199 ? 7.189 -13.531 20.019 1.00 93.88 199 SER A N 1
ATOM 1540 C CA . SER A 1 199 ? 6.373 -12.762 19.079 1.00 93.88 199 SER A CA 1
ATOM 1541 C C . SER A 1 199 ? 6.831 -11.310 18.938 1.00 93.88 199 SER A C 1
ATOM 1543 O O . SER A 1 199 ? 7.616 -10.791 19.736 1.00 93.88 199 SER A O 1
ATOM 1545 N N . ILE A 1 200 ? 6.352 -10.654 17.879 1.00 95.81 200 ILE A N 1
ATOM 1546 C CA . ILE A 1 200 ? 6.600 -9.238 17.610 1.00 95.81 200 ILE A CA 1
ATOM 1547 C C . ILE A 1 200 ? 5.273 -8.491 17.668 1.00 95.81 200 ILE A C 1
ATOM 1549 O O . ILE A 1 200 ? 4.400 -8.691 16.822 1.00 95.81 200 ILE A O 1
ATOM 1553 N N . LEU A 1 201 ? 5.135 -7.606 18.650 1.00 94.50 201 LEU A N 1
ATOM 1554 C CA . LEU A 1 201 ? 3.976 -6.743 18.824 1.00 94.50 201 LEU A CA 1
ATOM 1555 C C . LEU A 1 201 ? 4.125 -5.419 18.089 1.00 94.50 201 LEU A C 1
ATOM 1557 O O . LEU A 1 201 ? 5.183 -4.789 18.097 1.00 94.50 201 LEU A O 1
ATOM 1561 N N . LYS A 1 202 ? 3.010 -4.948 17.534 1.00 93.50 202 LYS A N 1
ATOM 1562 C CA . LYS A 1 202 ? 2.871 -3.600 16.987 1.00 93.50 202 LYS A CA 1
ATOM 1563 C C . LYS A 1 202 ? 2.477 -2.629 18.095 1.00 93.50 202 LYS A C 1
ATOM 1565 O O . LYS A 1 202 ? 1.415 -2.768 18.703 1.00 93.50 202 LYS A O 1
ATOM 1570 N N . THR A 1 203 ? 3.298 -1.612 18.320 1.00 90.50 203 THR A N 1
ATOM 1571 C CA . THR A 1 203 ? 2.998 -0.517 19.252 1.00 90.50 203 THR A CA 1
ATOM 1572 C C . THR A 1 203 ? 2.228 0.606 18.550 1.00 90.50 203 THR A C 1
ATOM 1574 O O . THR A 1 203 ? 2.138 0.643 17.323 1.00 90.50 203 THR A O 1
ATOM 1577 N N . ALA A 1 204 ? 1.662 1.536 19.320 1.00 86.50 204 ALA A N 1
ATOM 1578 C CA . ALA A 1 204 ? 0.955 2.697 18.773 1.00 86.50 204 ALA A CA 1
ATOM 1579 C C . ALA A 1 204 ? 1.890 3.855 18.372 1.00 86.50 204 ALA A C 1
ATOM 1581 O O . ALA A 1 204 ? 1.443 4.805 17.731 1.00 86.50 204 ALA A O 1
ATOM 1582 N N . GLN A 1 205 ? 3.172 3.800 18.751 1.00 86.69 205 GLN A N 1
ATOM 1583 C CA . GLN A 1 205 ? 4.121 4.887 18.524 1.00 86.69 205 GLN A CA 1
ATOM 1584 C C . GLN A 1 205 ? 4.594 4.883 17.062 1.00 86.69 205 GLN A C 1
ATOM 1586 O O . GLN A 1 205 ? 5.259 3.930 16.661 1.00 86.69 205 GLN A O 1
ATOM 1591 N N . PRO A 1 206 ? 4.312 5.916 16.248 1.00 87.88 206 PRO A N 1
ATOM 1592 C CA . PRO A 1 206 ? 4.832 5.984 14.884 1.00 87.88 206 PRO A CA 1
ATOM 1593 C C . PRO A 1 206 ? 6.360 6.150 14.887 1.00 87.88 206 PRO A C 1
ATOM 1595 O O . PRO A 1 206 ? 6.894 6.959 15.649 1.00 87.88 206 PRO A O 1
ATOM 1598 N N . GLU A 1 207 ? 7.057 5.423 14.010 1.00 91.62 207 GLU A N 1
ATOM 1599 C CA . GLU A 1 207 ? 8.512 5.544 13.811 1.00 91.62 207 GLU A CA 1
ATOM 1600 C C . GLU A 1 207 ? 8.871 6.186 12.467 1.00 91.62 207 GLU A C 1
ATOM 1602 O O . GLU A 1 207 ? 9.845 6.938 12.374 1.00 91.62 207 GLU A O 1
ATOM 1607 N N . LEU A 1 208 ? 8.083 5.916 11.423 1.00 91.38 208 LEU A N 1
ATOM 1608 C CA . LEU A 1 208 ? 8.206 6.571 10.125 1.00 91.38 208 LEU A CA 1
ATOM 1609 C C . LEU A 1 208 ? 6.828 6.719 9.480 1.00 91.38 208 LEU A C 1
ATOM 1611 O O . LEU A 1 208 ? 6.084 5.747 9.359 1.00 91.38 208 LEU A O 1
ATOM 1615 N N . VAL A 1 209 ? 6.535 7.928 9.005 1.00 91.44 209 VAL A N 1
ATOM 1616 C CA . VAL A 1 209 ? 5.491 8.169 8.004 1.00 91.44 209 VAL A CA 1
ATOM 1617 C C . VAL A 1 209 ? 6.191 8.226 6.651 1.00 91.44 209 VAL A C 1
ATOM 1619 O O . VAL A 1 209 ? 6.924 9.178 6.379 1.00 91.44 209 VAL A O 1
ATOM 1622 N N . ASP A 1 210 ? 6.029 7.192 5.828 1.00 91.25 210 ASP A N 1
ATOM 1623 C CA . ASP A 1 210 ? 6.740 7.032 4.553 1.00 91.25 210 ASP A CA 1
ATOM 1624 C C . ASP A 1 210 ? 6.020 7.765 3.411 1.00 91.25 210 ASP A C 1
ATOM 1626 O O . ASP A 1 210 ? 5.710 7.220 2.352 1.00 91.25 210 ASP A O 1
ATOM 1630 N N . ASP A 1 211 ? 5.734 9.047 3.635 1.00 87.62 211 ASP A N 1
ATOM 1631 C CA . ASP A 1 211 ? 5.154 9.932 2.632 1.00 87.62 211 ASP A CA 1
ATOM 1632 C C . ASP A 1 211 ? 5.967 11.218 2.475 1.00 87.62 211 ASP A C 1
ATOM 1634 O O . ASP A 1 211 ? 6.682 11.658 3.376 1.00 87.62 211 ASP A O 1
ATOM 1638 N N . HIS A 1 212 ? 5.894 11.812 1.287 1.00 89.81 212 HIS A N 1
ATOM 1639 C CA . HIS A 1 212 ? 6.605 13.029 0.913 1.00 89.81 212 HIS A CA 1
ATOM 1640 C C . HIS A 1 212 ? 8.106 12.952 1.253 1.00 89.81 212 HIS A C 1
ATOM 1642 O O . HIS A 1 212 ? 8.846 12.208 0.609 1.00 89.81 212 HIS A O 1
ATOM 1648 N N . ALA A 1 213 ? 8.562 13.719 2.249 1.00 90.31 213 ALA A N 1
ATOM 1649 C CA . ALA A 1 213 ? 9.949 13.735 2.711 1.00 90.31 213 ALA A CA 1
ATOM 1650 C C . ALA A 1 213 ? 10.361 12.448 3.450 1.00 90.31 213 ALA A C 1
ATOM 1652 O O . ALA A 1 213 ? 11.554 12.161 3.539 1.00 90.31 213 ALA A O 1
ATOM 1653 N N . GLY A 1 214 ? 9.397 11.660 3.932 1.00 90.31 214 GLY A N 1
ATOM 1654 C CA . GLY A 1 214 ? 9.613 10.337 4.509 1.00 90.31 214 GLY A CA 1
ATOM 1655 C C . GLY A 1 214 ? 10.115 9.323 3.486 1.00 90.31 214 GLY A C 1
ATOM 1656 O O . GLY A 1 214 ? 11.053 8.595 3.793 1.00 90.31 214 GLY A O 1
ATOM 1657 N N . LYS A 1 215 ? 9.615 9.361 2.239 1.00 92.12 215 LYS A N 1
ATOM 1658 C CA . LYS A 1 215 ? 9.991 8.391 1.189 1.00 92.12 215 LYS A CA 1
ATOM 1659 C C . LYS A 1 215 ? 11.502 8.305 0.941 1.00 92.12 215 LYS A C 1
ATOM 1661 O O . LYS A 1 215 ? 12.050 7.204 0.971 1.00 92.12 215 LYS A O 1
ATOM 1666 N N . PRO A 1 216 ? 12.236 9.418 0.733 1.00 89.88 216 PRO A N 1
ATOM 1667 C CA . PRO A 1 216 ? 13.693 9.355 0.620 1.00 89.88 216 PRO A CA 1
ATOM 1668 C C . PRO A 1 216 ? 14.388 8.785 1.866 1.00 89.88 216 PRO A C 1
ATOM 1670 O O . PRO A 1 216 ? 15.401 8.099 1.729 1.00 89.88 216 PRO A O 1
ATOM 1673 N N . VAL A 1 217 ? 13.855 9.040 3.069 1.00 90.75 217 VAL A N 1
ATOM 1674 C CA . VAL A 1 217 ? 14.393 8.505 4.332 1.00 90.75 217 VAL A CA 1
ATOM 1675 C C . VAL A 1 217 ? 14.162 6.998 4.421 1.00 90.75 217 VAL A C 1
ATOM 1677 O O . VAL A 1 217 ? 15.108 6.265 4.712 1.00 90.75 217 VAL A O 1
ATOM 1680 N N . GLY A 1 218 ? 12.949 6.527 4.121 1.00 91.56 218 GLY A N 1
ATOM 1681 C CA . GLY A 1 218 ? 12.608 5.107 4.069 1.00 91.56 218 GLY A CA 1
ATOM 1682 C C . GLY A 1 218 ? 13.483 4.364 3.065 1.00 91.56 218 GLY A C 1
ATOM 1683 O O . GLY A 1 218 ? 14.159 3.397 3.417 1.00 91.56 218 GLY A O 1
ATOM 1684 N N . ILE A 1 219 ? 13.587 4.876 1.837 1.00 89.44 219 ILE A N 1
ATOM 1685 C CA . ILE A 1 219 ? 14.436 4.263 0.810 1.00 89.44 219 ILE A CA 1
ATOM 1686 C C . ILE A 1 219 ? 15.902 4.212 1.268 1.00 89.44 219 ILE A C 1
ATOM 1688 O O . ILE A 1 219 ? 16.530 3.156 1.196 1.00 89.44 219 ILE A O 1
ATOM 1692 N N . GLN A 1 220 ? 16.443 5.307 1.816 1.00 87.94 220 GLN A N 1
ATOM 1693 C CA . GLN A 1 220 ? 17.808 5.316 2.350 1.00 87.94 220 GLN A CA 1
ATOM 1694 C C . GLN A 1 220 ? 18.003 4.312 3.493 1.00 87.94 220 GLN A C 1
ATOM 1696 O O . GLN A 1 220 ? 19.089 3.749 3.615 1.00 87.94 220 GLN A O 1
ATOM 1701 N N . ARG A 1 221 ? 16.993 4.088 4.336 1.00 89.50 221 ARG A N 1
ATOM 1702 C CA . ARG A 1 221 ? 17.073 3.179 5.486 1.00 89.50 221 ARG A CA 1
ATOM 1703 C C . ARG A 1 221 ? 17.043 1.706 5.074 1.00 89.50 221 ARG A C 1
ATOM 1705 O O . ARG A 1 221 ? 17.795 0.924 5.645 1.00 89.50 221 ARG A O 1
ATOM 1712 N N . PHE A 1 222 ? 16.209 1.334 4.103 1.00 85.44 222 PHE A N 1
ATOM 1713 C CA . PHE A 1 222 ? 15.915 -0.077 3.811 1.00 85.44 222 PHE A CA 1
ATOM 1714 C C . PHE A 1 222 ? 16.513 -0.602 2.506 1.00 85.44 222 PHE A C 1
ATOM 1716 O O . PHE A 1 222 ? 16.851 -1.779 2.424 1.00 85.44 222 PHE A O 1
ATOM 1723 N N . SER A 1 223 ? 16.653 0.236 1.477 1.00 73.06 223 SER A N 1
ATOM 1724 C CA . SER A 1 223 ? 17.084 -0.232 0.154 1.00 73.06 223 SER A CA 1
ATOM 1725 C C . SER A 1 223 ? 18.578 -0.045 -0.098 1.00 73.06 223 SER A C 1
ATOM 1727 O O . SER A 1 223 ? 19.046 -0.291 -1.212 1.00 73.06 223 SER A O 1
ATOM 1729 N N . SER A 1 224 ? 19.328 0.489 0.867 1.00 58.88 224 SER A N 1
ATOM 1730 C CA . SER A 1 224 ? 20.671 1.011 0.639 1.00 58.88 224 SER A CA 1
ATOM 1731 C C . SER A 1 224 ? 21.726 -0.087 0.487 1.00 58.88 224 SER A C 1
ATOM 1733 O O . SER A 1 224 ? 22.641 -0.252 1.287 1.00 58.88 224 SER A O 1
ATOM 1735 N N . ALA A 1 225 ? 21.747 -0.662 -0.713 1.00 47.72 225 ALA A N 1
ATOM 1736 C CA . ALA A 1 225 ? 22.984 -0.789 -1.466 1.00 47.72 225 ALA A CA 1
ATOM 1737 C C . ALA A 1 225 ? 23.560 0.625 -1.758 1.00 47.72 225 ALA A C 1
ATOM 1739 O O . ALA A 1 225 ? 23.506 1.118 -2.878 1.00 47.72 225 ALA A O 1
ATOM 1740 N N . GLY A 1 226 ? 24.072 1.328 -0.737 1.00 41.81 226 GLY A N 1
ATOM 1741 C CA . GLY A 1 226 ? 24.894 2.548 -0.853 1.00 41.81 226 GLY A CA 1
ATOM 1742 C C . GLY A 1 226 ? 24.441 3.619 -1.864 1.00 41.81 226 GLY A C 1
ATOM 1743 O O . GLY A 1 226 ? 25.185 3.919 -2.805 1.00 41.81 226 GLY A O 1
ATOM 1744 N N . VAL A 1 227 ? 23.270 4.230 -1.657 1.00 44.81 227 VAL A N 1
ATOM 1745 C CA . VAL A 1 227 ? 22.805 5.401 -2.426 1.00 44.81 227 VAL A CA 1
ATOM 1746 C C . VAL A 1 227 ? 23.635 6.628 -2.019 1.00 44.81 227 VAL A C 1
ATOM 1748 O O . VAL A 1 227 ? 23.597 7.046 -0.866 1.00 44.81 227 VAL A O 1
ATOM 1751 N N . ARG A 1 228 ? 24.432 7.190 -2.944 1.00 40.31 228 ARG A N 1
ATOM 1752 C CA . ARG A 1 228 ? 25.298 8.369 -2.688 1.00 40.31 228 ARG A CA 1
ATOM 1753 C C . ARG A 1 228 ? 24.751 9.688 -3.238 1.00 40.31 228 ARG A C 1
ATOM 1755 O O . ARG A 1 228 ? 25.259 10.738 -2.861 1.00 40.31 228 ARG A O 1
ATOM 1762 N N . SER A 1 229 ? 23.731 9.676 -4.098 1.00 37.81 229 SER A N 1
ATOM 1763 C CA . SER A 1 229 ? 23.046 10.902 -4.522 1.00 37.81 229 SER A CA 1
ATOM 1764 C C . SER A 1 229 ? 21.661 10.618 -5.105 1.00 37.81 229 SER A C 1
ATOM 1766 O O . SER A 1 229 ? 21.463 9.688 -5.884 1.00 37.81 229 SER A O 1
ATOM 1768 N N . TRP A 1 230 ? 20.693 11.443 -4.713 1.00 40.53 230 TRP A N 1
ATOM 1769 C CA . TRP A 1 230 ? 19.318 11.404 -5.201 1.00 40.53 230 TRP A CA 1
ATOM 1770 C C . TRP A 1 230 ? 19.142 12.393 -6.356 1.00 40.53 230 TRP A C 1
ATOM 1772 O O . TRP A 1 230 ? 19.493 13.566 -6.226 1.00 40.53 230 TRP A O 1
ATOM 1782 N N . ARG A 1 231 ? 18.569 11.951 -7.481 1.00 36.56 231 ARG A N 1
ATOM 1783 C CA . ARG A 1 231 ? 18.059 12.841 -8.537 1.00 36.56 231 ARG A CA 1
ATOM 1784 C C . ARG A 1 231 ? 16.649 12.402 -8.917 1.00 36.56 231 ARG A C 1
ATOM 1786 O O . ARG A 1 231 ? 16.453 11.273 -9.354 1.00 36.56 231 ARG A O 1
ATOM 1793 N N . SER A 1 232 ? 15.676 13.295 -8.744 1.00 32.22 232 SER A N 1
ATOM 1794 C CA . SER A 1 232 ? 14.308 13.087 -9.215 1.00 32.22 232 SER A CA 1
ATOM 1795 C C . SER A 1 232 ? 14.269 13.200 -10.741 1.00 32.22 232 SER A C 1
ATOM 1797 O O . SER A 1 232 ? 14.793 14.145 -11.330 1.00 32.22 232 SER A O 1
ATOM 1799 N N . ALA A 1 233 ? 13.653 12.225 -11.405 1.00 33.62 233 ALA A N 1
ATOM 1800 C CA . ALA A 1 233 ? 13.405 12.281 -12.839 1.00 33.62 233 ALA A CA 1
ATOM 1801 C C . ALA A 1 233 ? 12.034 12.929 -13.095 1.00 33.62 233 ALA A C 1
ATOM 1803 O O . ALA A 1 233 ? 11.047 12.247 -13.347 1.00 33.62 233 ALA A O 1
ATOM 1804 N N . THR A 1 234 ? 11.976 14.260 -13.040 1.00 28.03 234 THR A N 1
ATOM 1805 C CA . THR A 1 234 ? 10.917 15.042 -13.704 1.00 28.03 234 THR A CA 1
ATOM 1806 C C . THR A 1 234 ? 11.561 16.232 -14.419 1.00 28.03 234 THR A C 1
ATOM 1808 O O . THR A 1 234 ? 12.477 16.839 -13.863 1.00 28.03 234 THR A O 1
ATOM 1811 N N . PRO A 1 235 ? 11.181 16.529 -15.675 1.00 33.34 235 PRO A N 1
ATOM 1812 C CA . PRO A 1 235 ? 12.074 17.197 -16.608 1.00 33.34 235 PRO A CA 1
ATOM 1813 C C . PRO A 1 235 ? 11.949 18.719 -16.549 1.00 33.34 235 PRO A C 1
ATOM 1815 O O . PRO A 1 235 ? 11.026 19.286 -17.122 1.00 33.34 235 PRO A O 1
ATOM 1818 N N . THR A 1 236 ? 12.965 19.373 -15.994 1.00 25.61 236 THR A N 1
ATOM 1819 C CA . THR A 1 236 ? 13.459 20.639 -16.549 1.00 25.61 236 THR A CA 1
ATOM 1820 C C . THR A 1 236 ? 14.959 20.722 -16.280 1.00 25.61 236 THR A C 1
ATOM 1822 O O . THR A 1 236 ? 15.382 20.815 -15.136 1.00 25.61 236 THR A O 1
ATOM 1825 N N . ALA A 1 237 ? 15.752 20.661 -17.352 1.00 25.55 237 ALA A N 1
ATOM 1826 C CA . ALA A 1 237 ? 17.199 20.893 -17.384 1.00 25.55 237 ALA A CA 1
ATOM 1827 C C . ALA A 1 237 ? 18.090 19.926 -16.569 1.00 25.55 237 ALA A C 1
ATOM 1829 O O . ALA A 1 237 ? 18.412 20.159 -15.409 1.00 25.55 237 ALA A O 1
ATOM 1830 N N . ILE A 1 238 ? 18.629 18.895 -17.233 1.00 25.47 238 ILE A N 1
ATOM 1831 C CA . ILE A 1 238 ? 19.893 18.276 -16.805 1.00 25.47 238 ILE A CA 1
ATOM 1832 C C . ILE A 1 238 ? 20.987 18.763 -17.753 1.00 25.47 238 ILE A C 1
ATOM 1834 O O . ILE A 1 238 ? 21.262 18.164 -18.791 1.00 25.47 238 ILE A O 1
ATOM 1838 N N . SER A 1 239 ? 21.610 19.881 -17.385 1.00 20.84 239 SER A N 1
ATOM 1839 C CA . SER A 1 239 ? 22.950 20.234 -17.837 1.00 20.84 239 SER A CA 1
ATOM 1840 C C . SER A 1 239 ? 23.983 19.596 -16.901 1.00 20.84 239 SER A C 1
ATOM 1842 O O . SER A 1 239 ? 24.005 19.902 -15.715 1.00 20.84 239 SER A O 1
ATOM 1844 N N . ARG A 1 240 ? 24.847 18.763 -17.492 1.00 23.33 240 ARG A N 1
ATOM 1845 C CA . ARG A 1 240 ? 26.218 18.378 -17.090 1.00 23.33 240 ARG A CA 1
ATOM 1846 C C . ARG A 1 240 ? 26.484 17.706 -15.721 1.00 23.33 240 ARG A C 1
ATOM 1848 O O . ARG A 1 240 ? 26.309 18.278 -14.657 1.00 23.33 240 ARG A O 1
ATOM 1855 N N . CYS A 1 241 ? 27.105 16.527 -15.859 1.00 23.94 241 CYS A N 1
ATOM 1856 C CA . CYS A 1 241 ? 28.211 15.929 -15.090 1.00 23.94 241 CYS A CA 1
ATOM 1857 C C . CYS A 1 241 ? 28.092 15.684 -13.575 1.00 23.94 241 CYS A C 1
ATOM 1859 O O . CYS A 1 241 ? 28.150 16.602 -12.765 1.00 23.94 241 CYS A O 1
ATOM 1861 N N . SER A 1 242 ? 28.152 14.405 -13.186 1.00 25.39 242 SER A N 1
ATOM 1862 C CA . SER A 1 242 ? 29.310 13.765 -12.511 1.00 25.39 242 SER A CA 1
ATOM 1863 C C . SER A 1 242 ? 28.930 12.355 -12.025 1.00 25.39 242 SER A C 1
ATOM 1865 O O . SER A 1 242 ? 27.777 12.104 -11.676 1.00 25.39 242 SER A O 1
ATOM 1867 N N . ASN A 1 243 ? 29.893 11.426 -12.069 1.00 34.88 243 ASN A N 1
ATOM 1868 C CA . ASN A 1 243 ? 29.769 10.021 -11.663 1.00 34.88 243 ASN A CA 1
ATOM 1869 C C . ASN A 1 243 ? 29.070 9.859 -10.301 1.00 34.88 243 ASN A C 1
ATOM 1871 O O . ASN A 1 243 ? 29.597 10.275 -9.273 1.00 34.88 243 ASN A O 1
ATOM 1875 N N . GLY A 1 244 ? 27.912 9.197 -10.295 1.00 30.55 244 GLY A N 1
ATOM 1876 C CA . GLY A 1 244 ? 27.165 8.844 -9.090 1.00 30.55 244 GLY A CA 1
ATOM 1877 C C . GLY A 1 244 ? 26.104 7.781 -9.386 1.00 30.55 244 GLY A C 1
ATOM 1878 O O . GLY A 1 244 ? 25.467 7.817 -10.441 1.00 30.55 244 GLY A O 1
ATOM 1879 N N . ARG A 1 245 ? 25.958 6.811 -8.474 1.00 43.97 245 ARG A N 1
ATOM 1880 C CA . ARG A 1 245 ? 25.029 5.666 -8.565 1.00 43.97 245 ARG A CA 1
ATOM 1881 C C . ARG A 1 245 ? 23.576 6.140 -8.671 1.00 43.97 245 ARG A C 1
ATOM 1883 O O . ARG A 1 245 ? 23.194 7.074 -7.971 1.00 43.97 245 ARG A O 1
ATOM 1890 N N . ARG A 1 246 ? 22.780 5.510 -9.543 1.00 42.38 246 ARG A N 1
ATOM 1891 C CA . ARG A 1 246 ? 21.451 6.001 -9.954 1.00 42.38 246 ARG A CA 1
ATOM 1892 C C . ARG A 1 246 ? 20.329 5.168 -9.324 1.00 42.38 246 ARG A C 1
ATOM 1894 O O . ARG A 1 246 ? 20.163 4.010 -9.682 1.00 42.38 246 ARG A O 1
ATOM 1901 N N . VAL A 1 247 ? 19.527 5.776 -8.448 1.00 40.34 247 VAL A N 1
ATOM 1902 C CA . VAL A 1 247 ? 18.201 5.253 -8.068 1.00 40.34 247 VAL A CA 1
ATOM 1903 C C . VAL A 1 247 ? 17.171 5.846 -9.018 1.00 40.34 247 VAL A C 1
ATOM 1905 O O . VAL A 1 247 ? 17.171 7.054 -9.260 1.00 40.34 247 VAL A O 1
ATOM 1908 N N . VAL A 1 248 ? 16.303 5.006 -9.577 1.00 46.53 248 VAL A N 1
ATOM 1909 C CA . VAL A 1 248 ? 15.312 5.427 -10.570 1.00 46.53 248 VAL A CA 1
ATOM 1910 C C . VAL A 1 248 ? 13.950 5.456 -9.900 1.00 46.53 248 VAL A C 1
ATOM 1912 O O . VAL A 1 248 ? 13.361 4.418 -9.603 1.00 46.53 248 VAL A O 1
ATOM 1915 N N . GLN A 1 249 ? 13.436 6.660 -9.667 1.00 36.47 249 GLN A N 1
ATOM 1916 C CA . GLN A 1 249 ? 12.063 6.843 -9.219 1.00 36.47 249 GLN A CA 1
ATOM 1917 C C . GLN A 1 249 ? 11.137 6.851 -10.438 1.00 36.47 249 GLN A C 1
ATOM 1919 O O . GLN A 1 249 ? 11.117 7.816 -11.204 1.00 36.47 249 GLN A O 1
ATOM 1924 N N . ALA A 1 250 ? 10.360 5.784 -10.622 1.00 36.38 250 ALA A N 1
ATOM 1925 C CA . ALA A 1 250 ? 9.327 5.737 -11.646 1.00 36.38 250 ALA A CA 1
ATOM 1926 C C . ALA A 1 250 ? 8.069 6.457 -11.128 1.00 36.38 250 ALA A C 1
ATOM 1928 O O . ALA A 1 250 ? 7.209 5.852 -10.498 1.00 36.38 250 ALA A O 1
ATOM 1929 N N . ARG A 1 251 ? 7.940 7.765 -11.384 1.00 32.09 251 ARG A N 1
ATOM 1930 C CA . ARG A 1 251 ? 6.632 8.438 -11.304 1.00 32.09 251 ARG A CA 1
ATOM 1931 C C . ARG A 1 251 ? 5.944 8.316 -12.658 1.00 32.09 251 ARG A C 1
ATOM 1933 O O . ARG A 1 251 ? 6.182 9.124 -13.550 1.00 32.09 251 ARG A O 1
ATOM 1940 N N . VAL A 1 252 ? 5.079 7.318 -12.801 1.00 31.08 252 VAL A N 1
ATOM 1941 C CA . VAL A 1 252 ? 4.053 7.319 -13.847 1.00 31.08 252 VAL A CA 1
ATOM 1942 C C . VAL A 1 252 ? 2.729 7.584 -13.153 1.00 31.08 252 VAL A C 1
ATOM 1944 O O . VAL A 1 252 ? 2.176 6.696 -12.520 1.00 31.08 252 VAL A O 1
ATOM 1947 N N . THR A 1 253 ? 2.235 8.818 -13.227 1.00 26.28 253 THR A N 1
ATOM 1948 C CA . THR A 1 253 ? 0.857 9.113 -12.835 1.00 26.28 253 THR A CA 1
ATOM 1949 C C . THR A 1 253 ? -0.073 8.610 -13.941 1.00 26.28 253 THR A C 1
ATOM 1951 O O . THR A 1 253 ? 0.048 9.066 -15.085 1.00 26.28 253 THR A O 1
ATOM 1954 N N . PRO A 1 254 ? -1.018 7.697 -13.653 1.00 24.86 254 PRO A N 1
ATOM 1955 C CA . PRO A 1 254 ? -2.093 7.415 -14.585 1.00 24.86 254 PRO A CA 1
ATOM 1956 C C . PRO A 1 254 ? -2.953 8.678 -14.666 1.00 24.86 254 PRO A C 1
ATOM 1958 O O . PRO A 1 254 ? -3.663 9.030 -13.727 1.00 24.86 254 PRO A O 1
ATOM 1961 N N . ARG A 1 255 ? -2.882 9.420 -15.776 1.00 24.59 255 ARG A N 1
ATOM 1962 C CA . ARG A 1 255 ? -3.906 10.434 -16.051 1.00 24.59 255 ARG A CA 1
ATOM 1963 C C . ARG A 1 255 ? -5.237 9.699 -16.201 1.00 24.59 255 ARG A C 1
ATOM 1965 O O . ARG A 1 255 ? -5.387 8.893 -17.114 1.00 24.59 255 ARG A O 1
ATOM 1972 N N . CYS A 1 256 ? -6.169 9.984 -15.292 1.00 22.14 256 CYS A N 1
ATOM 1973 C CA . CYS A 1 256 ? -7.554 9.528 -15.313 1.00 22.14 256 CYS A CA 1
ATOM 1974 C C . CYS A 1 256 ? -8.170 9.627 -16.716 1.00 22.14 256 CYS A C 1
ATOM 1976 O O . CYS A 1 256 ? -8.483 10.719 -17.186 1.00 22.14 256 CYS A O 1
ATOM 1978 N N . CYS A 1 257 ? -8.421 8.478 -17.339 1.00 22.81 257 CYS A N 1
ATOM 1979 C CA . CYS A 1 257 ? -9.446 8.320 -18.364 1.00 22.81 257 CYS A CA 1
ATOM 1980 C C . CYS A 1 257 ? -10.613 7.553 -17.733 1.00 22.81 257 CYS A C 1
ATOM 1982 O O . CYS A 1 257 ? -10.749 6.350 -17.922 1.00 22.81 257 CYS A O 1
ATOM 1984 N N . ILE A 1 258 ? -11.438 8.250 -16.951 1.00 22.41 258 ILE A N 1
ATOM 1985 C CA . ILE A 1 258 ? -12.803 7.814 -16.641 1.00 22.41 258 ILE A CA 1
ATOM 1986 C C . ILE A 1 258 ? -13.691 9.028 -16.891 1.00 22.41 258 ILE A C 1
ATOM 1988 O O . ILE A 1 258 ? -13.867 9.890 -16.035 1.00 22.41 258 ILE A O 1
ATOM 1992 N N . THR A 1 259 ? -14.191 9.138 -18.117 1.00 20.33 259 THR A N 1
ATOM 1993 C CA . THR A 1 259 ? -15.284 10.051 -18.448 1.00 20.33 259 THR A CA 1
ATOM 1994 C C . THR A 1 259 ? -16.566 9.440 -17.871 1.00 20.33 259 THR A C 1
ATOM 1996 O O . THR A 1 259 ? -16.856 8.285 -18.189 1.00 20.33 259 THR A O 1
ATOM 1999 N N . PRO A 1 260 ? -17.355 10.145 -17.041 1.00 23.28 260 PRO A N 1
ATOM 2000 C CA . PRO A 1 260 ? -18.691 9.680 -16.723 1.00 23.28 260 PRO A CA 1
ATOM 2001 C C . PRO A 1 260 ? -19.549 9.799 -17.982 1.00 23.28 260 PRO A C 1
ATOM 2003 O O . PRO A 1 260 ? -19.665 10.862 -18.592 1.00 23.28 260 PRO A O 1
ATOM 2006 N N . MET A 1 261 ? -20.130 8.672 -18.369 1.00 21.83 261 MET A N 1
ATOM 2007 C CA . MET A 1 261 ? -21.166 8.551 -19.380 1.00 21.83 261 MET A CA 1
ATOM 2008 C C . MET A 1 261 ? -22.378 9.374 -18.912 1.00 21.83 261 MET A C 1
ATOM 2010 O O . MET A 1 261 ? -23.115 8.954 -18.023 1.00 21.83 261 MET A O 1
ATOM 2014 N N . ALA A 1 262 ? -22.549 10.583 -19.448 1.00 23.62 262 ALA A N 1
ATOM 2015 C CA . ALA A 1 262 ? -23.740 11.387 -19.210 1.00 23.62 262 ALA A CA 1
ATOM 2016 C C . ALA A 1 262 ? -24.832 10.959 -20.198 1.00 23.62 262 ALA A C 1
ATOM 2018 O O . ALA A 1 262 ? -24.681 11.106 -21.412 1.00 23.62 262 ALA A O 1
ATOM 2019 N N . CYS A 1 263 ? -25.925 10.420 -19.655 1.00 22.16 263 CYS A N 1
ATOM 2020 C CA . CYS A 1 263 ? -27.186 10.247 -20.361 1.00 22.16 263 CYS A CA 1
ATOM 2021 C C . CYS A 1 263 ? -27.635 11.562 -21.012 1.00 22.16 263 CYS A C 1
ATOM 2023 O O . CYS A 1 263 ? -27.473 12.651 -20.460 1.00 22.16 263 CYS A O 1
ATOM 2025 N N . ALA A 1 264 ? -28.222 11.414 -22.194 1.00 23.20 264 ALA A N 1
ATOM 2026 C CA . ALA A 1 264 ? -28.757 12.470 -23.027 1.00 23.20 264 ALA A CA 1
ATOM 2027 C C . ALA A 1 264 ? -29.707 13.414 -22.273 1.00 23.20 264 ALA A C 1
ATOM 2029 O O . ALA A 1 264 ? -30.643 12.972 -21.610 1.00 23.20 264 ALA A O 1
ATOM 2030 N N . ASN A 1 265 ? -29.554 14.718 -22.508 1.00 24.84 265 ASN A N 1
ATOM 2031 C CA . ASN A 1 265 ? -30.724 15.554 -22.724 1.00 24.84 265 ASN A CA 1
ATOM 2032 C C . ASN A 1 265 ? -30.415 16.650 -23.749 1.00 24.84 265 ASN A C 1
ATOM 2034 O O . ASN A 1 265 ? -29.474 17.430 -23.625 1.00 24.84 265 ASN A O 1
ATOM 2038 N N . SER A 1 266 ? -31.209 16.644 -24.808 1.00 27.64 266 SER A N 1
ATOM 2039 C CA . SER A 1 266 ? -31.216 17.591 -25.914 1.00 27.64 266 SER A CA 1
ATOM 2040 C C . SER A 1 266 ? -31.518 19.020 -25.454 1.00 27.64 266 SER A C 1
ATOM 2042 O O . SER A 1 266 ? -32.503 19.206 -24.738 1.00 27.64 266 SER A O 1
ATOM 2044 N N . ARG A 1 267 ? -30.759 20.011 -25.954 1.00 26.92 267 ARG A N 1
ATOM 2045 C CA . ARG A 1 267 ? -31.248 21.282 -26.546 1.00 26.92 267 ARG A CA 1
ATOM 2046 C C . ARG A 1 267 ? -30.084 22.229 -26.908 1.00 26.92 267 ARG A C 1
ATOM 2048 O O . ARG A 1 267 ? -29.444 22.811 -26.048 1.00 26.92 267 ARG A O 1
ATOM 2055 N N . THR A 1 268 ? -29.860 22.344 -28.219 1.00 29.95 268 THR A N 1
ATOM 2056 C CA . THR A 1 268 ? -29.604 23.568 -29.012 1.00 29.95 268 THR A CA 1
ATOM 2057 C C . THR A 1 268 ? -28.532 24.613 -28.625 1.00 29.95 268 THR A C 1
ATOM 2059 O O . THR A 1 268 ? -28.592 25.274 -27.597 1.00 29.95 268 THR A O 1
ATOM 2062 N N . THR A 1 269 ? -27.718 24.897 -29.658 1.00 29.98 269 THR A N 1
ATOM 2063 C CA . THR A 1 269 ? -27.172 26.192 -30.143 1.00 29.98 269 THR A CA 1
ATOM 2064 C C . THR A 1 269 ? -25.859 26.794 -29.601 1.00 29.98 269 THR A C 1
ATOM 2066 O O . THR A 1 269 ? -25.787 27.339 -28.513 1.00 29.98 269 THR A O 1
ATOM 2069 N N . ALA A 1 270 ? -24.894 26.841 -30.537 1.00 29.23 270 ALA A N 1
ATOM 2070 C CA . ALA A 1 270 ? -24.087 27.997 -30.963 1.00 29.23 270 ALA A CA 1
ATOM 2071 C C . ALA A 1 270 ? -22.862 28.477 -30.140 1.00 29.23 270 ALA A C 1
ATOM 2073 O O . ALA A 1 270 ? -22.956 29.275 -29.222 1.00 29.23 270 ALA A O 1
ATOM 2074 N N . ASN A 1 271 ? -21.682 28.114 -30.664 1.00 29.97 271 ASN A N 1
ATOM 2075 C CA . ASN A 1 271 ? -20.647 29.024 -31.191 1.00 29.97 271 ASN A CA 1
ATOM 2076 C C . ASN A 1 271 ? -20.098 30.154 -30.280 1.00 29.97 271 ASN A C 1
ATOM 2078 O O . ASN A 1 271 ? -20.730 31.198 -30.153 1.00 29.97 271 ASN A O 1
ATOM 2082 N N . ARG A 1 272 ? -18.827 30.042 -29.844 1.00 31.23 272 ARG A N 1
ATOM 2083 C CA . ARG A 1 272 ? -17.768 31.049 -30.115 1.00 31.23 272 ARG A CA 1
ATOM 2084 C C . ARG A 1 272 ? -16.381 30.624 -29.610 1.00 31.23 272 ARG A C 1
ATOM 2086 O O . ARG A 1 272 ? -16.191 30.236 -28.465 1.00 31.23 272 ARG A O 1
ATOM 2093 N N . ARG A 1 273 ? -15.403 30.774 -30.508 1.00 30.64 273 ARG A N 1
ATOM 2094 C CA . ARG A 1 273 ? -13.946 30.733 -30.295 1.00 30.64 273 ARG A CA 1
ATOM 2095 C C . ARG A 1 273 ? -13.460 31.970 -29.519 1.00 30.64 273 ARG A C 1
ATOM 2097 O O . ARG A 1 273 ? -13.994 33.049 -29.769 1.00 30.64 273 ARG A O 1
ATOM 2104 N N . ARG A 1 274 ? -12.395 31.827 -28.712 1.00 30.69 274 ARG A N 1
ATOM 2105 C CA . ARG A 1 274 ? -11.300 32.801 -28.412 1.00 30.69 274 ARG A CA 1
ATOM 2106 C C . ARG A 1 274 ? -10.321 32.118 -27.431 1.00 30.69 274 ARG A C 1
ATOM 2108 O O . ARG A 1 274 ? -10.750 31.674 -26.380 1.00 30.69 274 ARG A O 1
ATOM 2115 N N . ALA A 1 275 ? -9.130 31.700 -27.865 1.00 30.06 275 ALA A N 1
ATOM 2116 C CA . ALA A 1 275 ? -7.876 32.460 -28.013 1.00 30.06 275 ALA A CA 1
ATOM 2117 C C . ALA A 1 275 ? -7.147 32.714 -26.672 1.00 30.06 275 ALA A C 1
ATOM 2119 O O . ALA A 1 275 ? -7.607 33.491 -25.842 1.00 30.06 275 ALA A O 1
ATOM 2120 N N . CYS A 1 276 ? -6.003 32.038 -26.505 1.00 24.84 276 CYS A N 1
ATOM 2121 C CA . CYS A 1 276 ? -5.016 32.209 -25.436 1.00 24.84 276 CYS A CA 1
ATOM 2122 C C . CYS A 1 276 ? -4.274 33.552 -25.527 1.00 24.84 276 CYS A C 1
ATOM 2124 O O . CYS A 1 276 ? -3.952 33.991 -26.629 1.00 24.84 276 CYS A O 1
ATOM 2126 N N . SER A 1 277 ? -3.877 34.108 -24.376 1.00 27.62 277 SER A N 1
ATOM 2127 C CA . SER A 1 277 ? -2.598 34.819 -24.216 1.00 27.62 277 SER A CA 1
ATOM 2128 C C . SER A 1 277 ? -2.178 34.872 -22.729 1.00 27.62 277 SER A C 1
ATOM 2130 O O . SER A 1 277 ? -3.069 34.945 -21.881 1.00 27.62 277 SER A O 1
ATOM 2132 N N . PRO A 1 278 ? -0.872 34.808 -22.382 1.00 34.00 278 PRO A N 1
ATOM 2133 C CA . PRO A 1 278 ? -0.388 34.729 -21.003 1.00 34.00 278 PRO A CA 1
ATOM 2134 C C . PRO A 1 278 ? 0.143 36.080 -20.476 1.00 34.00 278 PRO A C 1
ATOM 2136 O O . PRO A 1 278 ? 0.882 36.778 -21.161 1.00 34.00 278 PRO A O 1
ATOM 2139 N N . ALA A 1 279 ? -0.163 36.408 -19.221 1.00 32.53 279 ALA A N 1
ATOM 2140 C CA . ALA A 1 279 ? 0.520 37.432 -18.420 1.00 32.53 279 ALA A CA 1
ATOM 2141 C C . ALA A 1 279 ? 0.764 36.797 -17.035 1.00 32.53 279 ALA A C 1
ATOM 2143 O O . ALA A 1 279 ? -0.154 36.237 -16.448 1.00 32.53 279 ALA A O 1
ATOM 2144 N N . GLY A 1 280 ? 1.988 36.665 -16.524 1.00 27.86 280 GLY A N 1
ATOM 2145 C CA . GLY A 1 280 ? 2.930 37.751 -16.271 1.00 27.86 280 GLY A CA 1
ATOM 2146 C C . GLY A 1 280 ? 2.736 38.224 -14.826 1.00 27.86 280 GLY A C 1
ATOM 2147 O O . GLY A 1 280 ? 2.110 39.250 -14.606 1.00 27.86 280 GLY A O 1
ATOM 2148 N N . TRP A 1 281 ? 3.192 37.438 -13.841 1.00 28.55 281 TRP A N 1
ATOM 2149 C CA . TRP A 1 281 ? 3.114 37.790 -12.416 1.00 28.55 281 TRP A CA 1
ATOM 2150 C C . TRP A 1 281 ? 4.395 38.509 -11.977 1.00 28.55 281 TRP A C 1
ATOM 2152 O O . TRP A 1 281 ? 5.450 37.888 -11.845 1.00 28.55 281 TRP A O 1
ATOM 2162 N N . THR A 1 282 ? 4.294 39.812 -11.724 1.00 32.19 282 THR A N 1
ATOM 2163 C CA . THR A 1 282 ? 5.270 40.613 -10.975 1.00 32.19 282 THR A CA 1
ATOM 2164 C C . THR A 1 282 ? 4.802 40.780 -9.522 1.00 32.19 282 THR A C 1
ATOM 2166 O O . THR A 1 282 ? 3.619 40.961 -9.247 1.00 32.19 282 THR A O 1
ATOM 2169 N N . LYS A 1 283 ? 5.746 40.671 -8.575 1.00 33.09 283 LYS A N 1
ATOM 2170 C CA . LYS A 1 283 ? 5.553 40.863 -7.123 1.00 33.09 283 LYS A CA 1
ATOM 2171 C C . LYS A 1 283 ? 5.168 42.314 -6.778 1.00 33.09 283 LYS A C 1
ATOM 2173 O O . LYS A 1 283 ? 5.746 43.217 -7.380 1.00 33.09 283 LYS A O 1
ATOM 2178 N N . PRO A 1 284 ? 4.347 42.558 -5.740 1.00 39.09 284 PRO A N 1
ATOM 2179 C CA . PRO A 1 284 ? 4.240 43.877 -5.122 1.00 39.09 284 PRO A CA 1
ATOM 2180 C C . PRO A 1 284 ? 5.322 44.103 -4.034 1.00 39.09 284 PRO A C 1
ATOM 2182 O O . PRO A 1 284 ? 5.790 43.132 -3.424 1.00 39.09 284 PRO A O 1
ATOM 2185 N N . PRO A 1 285 ? 5.749 45.362 -3.801 1.00 47.25 285 PRO A N 1
ATOM 2186 C CA . PRO A 1 285 ? 6.827 45.715 -2.875 1.00 47.25 285 PRO A CA 1
ATOM 2187 C C . PRO A 1 285 ? 6.366 45.863 -1.414 1.00 47.25 285 PRO A C 1
ATOM 2189 O O . PRO A 1 285 ? 5.189 46.061 -1.124 1.00 47.25 285 PRO A O 1
ATOM 2192 N N . ARG A 1 286 ? 7.348 45.776 -0.506 1.00 36.88 286 ARG A N 1
ATOM 2193 C CA . ARG A 1 286 ? 7.242 46.097 0.927 1.00 36.88 286 ARG A CA 1
ATOM 2194 C C . ARG A 1 286 ? 7.023 47.599 1.125 1.00 36.88 286 ARG A C 1
ATOM 2196 O O . ARG A 1 286 ? 7.613 48.391 0.394 1.00 36.88 286 ARG A O 1
ATOM 2203 N N . ALA A 1 287 ? 6.266 47.959 2.156 1.00 46.06 287 ALA A N 1
ATOM 2204 C CA . ALA A 1 287 ? 6.273 49.292 2.743 1.00 46.06 287 ALA A CA 1
ATOM 2205 C C . ALA A 1 287 ? 6.480 49.162 4.257 1.00 46.06 287 ALA A C 1
ATOM 2207 O O . ALA A 1 287 ? 5.783 48.392 4.919 1.00 46.06 287 ALA A O 1
ATOM 2208 N N . ASP A 1 288 ? 7.483 49.884 4.744 1.00 41.91 288 ASP A N 1
ATOM 2209 C CA . ASP A 1 288 ? 7.860 50.032 6.143 1.00 41.91 288 ASP A CA 1
ATOM 2210 C C . ASP A 1 288 ? 6.978 51.078 6.856 1.00 41.91 288 ASP A C 1
ATOM 2212 O O . ASP A 1 288 ? 6.797 52.175 6.332 1.00 41.91 288 ASP A O 1
ATOM 2216 N N . GLY A 1 289 ? 6.528 50.734 8.071 1.00 41.56 289 GLY A N 1
ATOM 2217 C CA . GLY A 1 289 ? 6.480 51.586 9.275 1.00 41.56 289 GLY A CA 1
ATOM 2218 C C . GLY A 1 289 ? 5.412 52.686 9.399 1.00 41.56 289 GLY A C 1
ATOM 2219 O O . GLY A 1 289 ? 4.736 53.022 8.426 1.00 41.56 289 GLY A O 1
ATOM 2220 N N . PRO A 1 290 ? 5.295 53.309 10.590 1.00 46.38 290 PRO A N 1
ATOM 2221 C CA . PRO A 1 290 ? 6.003 53.038 11.854 1.00 46.38 290 PRO A CA 1
ATOM 2222 C C . PRO A 1 290 ? 5.281 52.072 12.811 1.00 46.38 290 PRO A C 1
ATOM 2224 O O . PRO A 1 290 ? 4.044 51.916 12.704 1.00 46.38 290 PRO A O 1
#

Organism: NCBI:txid1300345

Secondary structure (DSSP, 8-state):
--SSTTS-S-HHHHHHHHHHHHHHSTTSTT---GGG-EEEE-SBTTTB---SS-HHHHHHHHHHHHHGGG-GGGGTSTTHHHHHHT-HHHHHHHHHHHHHHHHHHHHSSSBHHHHHHHHHHHHHH-B-TTT--BGGGSB-HHHHHHHHHHHHTTPEEEEEEEEEHHHHHTTHHHHH---GGGEEEEEEEEEEE-SSS-EEEEEEEEEE--STTHHHHHHHHHS-S----------S-----------EE--------------------------------PPPPP----

pLDDT: mean 79.42, std 26.6, range [20.33, 98.06]

Radius of gyration: 23.57 Å; chains: 1; bounding box: 61×73×57 Å

InterPro domains:
  IPR023214 HAD superfamily [G3DSA:3.40.50.1000] (97-232)
  IPR036412 HAD-like superfamily [SSF56784] (37-187)

Foldseek 3Di:
DDQLVVDDPDPLSVCLVVLLCQQLDPPHPNHDDLLLQAEEFAPDLTFFDQPPHRVVLVLLLVLLVVCCVVPVCLCPDPPSVCSVVVVVVVVVVCPPVRSLVSCLVRQFPDFLVVSLVSLVVCQVPPADPPVRHRRLVRTDPSVLSSLVSSVVSSYQYAYQYLDELSSCQSPVCVRNVHHSLRYFYWAADWDWDDDPDITIGGHSHTDARRDDVRVVVRCCVRVDPPAPDDDAPDDDDDDDDDDGRDDYYDDDRPDDPDDPDDDDDDDDDDDDDDDDDDDDDDDDDDDDDD

Sequence (290 aa):
MSELPSWSDSAARRAIVDFVRRTTTPGGPDFVAPAERIAVFDNDGTLWSEQPMYFQFLFALDRVRALAGANPEWATTTPFKWVLDGDMKALAASGEKGLMPIVAATHAGMTTDAFGEIVREWMAQARHPTTRKPYHAMVFQPMQELMAYLRANGYGTWIVSGGGQEFLRAWVESVYGVPPQQVIGSYAGLHYEGGDAPSILKTAQPELVDDHAGKPVGIQRFSSAGVRSWRSATPTAISRCSNGRRVVQARVTPRCCITPMACANSRTTANRRRACSPAGWTKPPRADGP